Protein AF-0000000074826137 (afdb_homodimer)

Structure (mmCIF, N/CA/C/O backbone):
data_AF-0000000074826137-model_v1
#
loop_
_entity.id
_entity.type
_entity.pdbx_description
1 polymer 'Essential protein Yae1 N-terminal domain-containing protein'
#
loop_
_atom_site.group_PDB
_atom_site.id
_atom_site.type_symbol
_atom_site.label_atom_id
_atom_site.label_alt_id
_atom_site.label_comp_id
_atom_site.label_asym_id
_atom_site.label_entity_id
_atom_site.label_seq_id
_atom_site.pdbx_PDB_ins_code
_atom_site.Cartn_x
_atom_site.Cartn_y
_atom_site.Cartn_z
_atom_site.occupancy
_atom_site.B_iso_or_equiv
_atom_site.auth_seq_id
_atom_site.auth_comp_id
_atom_site.auth_asym_id
_atom_site.auth_atom_id
_atom_site.pdbx_PDB_model_num
ATOM 1 N N . MET A 1 1 ? -14.734 33.781 21.391 1 64.88 1 MET A N 1
ATOM 2 C CA . MET A 1 1 ? -13.508 32.969 21.281 1 64.88 1 MET A CA 1
ATOM 3 C C . MET A 1 1 ? -12.281 33.875 21.312 1 64.88 1 MET A C 1
ATOM 5 O O . MET A 1 1 ? -12.227 34.875 20.609 1 64.88 1 MET A O 1
ATOM 9 N N . GLY A 1 2 ? -11.594 33.844 22.328 1 79.62 2 GLY A N 1
ATOM 10 C CA . GLY A 1 2 ? -10.469 34.75 22.469 1 79.62 2 GLY A CA 1
ATOM 11 C C . GLY A 1 2 ? -9.344 34.5 21.5 1 79.62 2 GLY A C 1
ATOM 12 O O . GLY A 1 2 ? -9.445 33.562 20.672 1 79.62 2 GLY A O 1
ATOM 13 N N . TYR A 1 3 ? -8.633 35.375 21.453 1 85.69 3 TYR A N 1
ATOM 14 C CA . TYR A 1 3 ? -7.504 35.375 20.547 1 85.69 3 TYR A CA 1
ATOM 15 C C . TYR A 1 3 ? -6.734 34.062 20.625 1 85.69 3 TYR A C 1
ATOM 17 O O . TYR A 1 3 ? -6.41 33.469 19.594 1 85.69 3 TYR A O 1
ATOM 25 N N . ARG A 1 4 ? -6.477 33.562 21.812 1 84.62 4 ARG A N 1
ATOM 26 C CA . ARG A 1 4 ? -5.754 32.312 22.031 1 84.62 4 ARG A CA 1
ATOM 27 C C . ARG A 1 4 ? -6.547 31.141 21.5 1 84.62 4 ARG A C 1
ATOM 29 O O . ARG A 1 4 ? -5.973 30.188 20.95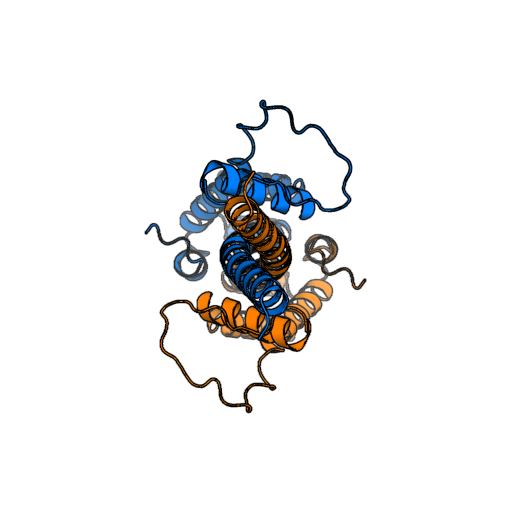3 1 84.62 4 ARG A O 1
ATOM 36 N N . ASP A 1 5 ? -7.809 31.172 21.688 1 88.62 5 ASP A N 1
ATOM 37 C CA . ASP A 1 5 ? -8.672 30.125 21.156 1 88.62 5 ASP A CA 1
ATOM 38 C C . ASP A 1 5 ? -8.609 30.062 19.641 1 88.62 5 ASP A C 1
ATOM 40 O O . ASP A 1 5 ? -8.609 28.984 19.047 1 88.62 5 ASP A O 1
ATOM 44 N N . GLY A 1 6 ? -8.508 31.203 19.031 1 88.12 6 GLY A N 1
ATOM 45 C CA . GLY A 1 6 ? -8.414 31.266 17.578 1 88.12 6 GLY A CA 1
ATOM 46 C C . GLY A 1 6 ? -7.129 30.672 17.047 1 88.12 6 GLY A C 1
ATOM 47 O O . GLY A 1 6 ? -7.148 29.969 16.031 1 88.12 6 GLY A O 1
ATOM 48 N N . ILE A 1 7 ? -6.051 30.906 17.734 1 87.5 7 ILE A N 1
ATOM 49 C CA . ILE A 1 7 ? -4.75 30.375 17.359 1 87.5 7 ILE A CA 1
ATOM 50 C C . ILE A 1 7 ? -4.773 28.844 17.469 1 87.5 7 ILE A C 1
ATOM 52 O O . ILE A 1 7 ? -4.281 28.141 16.578 1 87.5 7 ILE A O 1
ATOM 56 N N . SER A 1 8 ? -5.379 28.375 18.531 1 88.75 8 SER A N 1
ATOM 57 C CA . SER A 1 8 ? -5.461 26.938 18.766 1 88.75 8 SER A CA 1
ATOM 58 C C . SER A 1 8 ? -6.305 26.25 17.688 1 88.75 8 SER A C 1
ATOM 60 O O . SER A 1 8 ? -5.906 25.219 17.141 1 88.75 8 SER A O 1
ATOM 62 N N . VAL A 1 9 ? -7.449 26.844 17.406 1 90.44 9 VAL A N 1
ATOM 63 C CA . VAL A 1 9 ? -8.336 26.297 16.375 1 90.44 9 VAL A CA 1
ATOM 64 C C . VAL A 1 9 ? -7.641 26.328 15.023 1 90.44 9 VAL A C 1
ATOM 66 O O . VAL A 1 9 ? -7.75 25.375 14.234 1 90.44 9 VAL A O 1
ATOM 69 N N . GLY A 1 10 ? -6.922 27.391 14.789 1 91.88 10 GLY A N 1
ATOM 70 C CA . GLY A 1 10 ? -6.18 27.516 13.539 1 91.88 10 GLY A CA 1
ATOM 71 C C . GLY A 1 10 ? -5.094 26.469 13.391 1 91.88 10 GLY A C 1
ATOM 72 O O . GLY A 1 10 ? -4.895 25.922 12.297 1 91.88 10 GLY A O 1
ATOM 73 N N . LYS A 1 11 ? -4.422 26.172 14.508 1 91.88 11 LYS A N 1
ATOM 74 C CA . LYS A 1 11 ? -3.385 25.141 14.5 1 91.88 11 LYS A CA 1
ATOM 75 C C . LYS A 1 11 ? -3.98 23.766 14.25 1 91.88 11 LYS A C 1
ATOM 77 O O . LYS A 1 11 ? -3.408 22.953 13.508 1 91.88 11 LYS A O 1
ATOM 82 N N . GLU A 1 12 ? -5.09 23.516 14.812 1 91.44 12 GLU A N 1
ATOM 83 C CA . GLU A 1 12 ? -5.758 22.234 14.641 1 91.44 12 GLU A CA 1
ATOM 84 C C . GLU A 1 12 ? -6.242 22.047 13.203 1 91.44 12 GLU A C 1
ATOM 86 O O . GLU A 1 12 ? -6.105 20.969 12.625 1 91.44 12 GLU A O 1
ATOM 91 N N . ALA A 1 13 ? -6.77 23.062 12.633 1 91.62 13 ALA A N 1
ATOM 92 C CA . ALA A 1 13 ? -7.242 23.016 11.25 1 91.62 13 ALA A CA 1
ATOM 93 C C . ALA A 1 13 ? -6.086 22.797 10.281 1 91.62 13 ALA A C 1
ATOM 95 O O . ALA A 1 13 ? -6.219 22.031 9.32 1 91.62 13 ALA A O 1
ATOM 96 N N . SER A 1 14 ? -4.988 23.469 10.617 1 92.25 14 SER A N 1
ATOM 97 C CA . SER A 1 14 ? -3.809 23.297 9.781 1 92.25 14 SER A CA 1
ATOM 98 C C . SER A 1 14 ? -3.254 21.891 9.867 1 92.25 14 SER A C 1
ATOM 100 O O . SER A 1 14 ? -2.863 21.297 8.852 1 92.25 14 SER A O 1
ATOM 102 N N . ALA A 1 15 ? -3.227 21.312 11.078 1 92.25 15 ALA A N 1
ATOM 103 C CA . ALA A 1 15 ? -2.766 19.953 11.273 1 92.25 15 ALA A CA 1
ATOM 104 C C . ALA A 1 15 ? -3.648 18.953 10.508 1 92.25 15 ALA A C 1
ATOM 106 O O . ALA A 1 15 ? -3.146 18.016 9.898 1 92.25 15 ALA A O 1
ATOM 107 N N . GLN A 1 16 ? -4.926 19.203 10.539 1 90.75 16 GLN A N 1
ATOM 108 C CA . GLN A 1 16 ? -5.863 18.344 9.836 1 90.75 16 GLN A CA 1
ATOM 109 C C . GLN A 1 16 ? -5.664 18.422 8.328 1 90.75 16 GLN A C 1
ATOM 111 O O . GLN A 1 16 ? -5.742 17.406 7.633 1 90.75 16 GLN A O 1
ATOM 116 N N . GLU A 1 17 ? -5.465 19.578 7.836 1 91.75 17 GLU A N 1
ATOM 117 C CA . GLU A 1 17 ? -5.191 19.75 6.414 1 91.75 17 GLU A CA 1
ATOM 118 C C . GLU A 1 17 ? -3.93 19 6 1 91.75 17 GLU A C 1
ATOM 120 O O . GLU A 1 17 ? -3.924 18.281 4.992 1 91.75 17 GLU A O 1
ATOM 125 N N . GLY A 1 18 ? -2.883 19.141 6.836 1 92.5 18 GLY A N 1
ATOM 126 C CA . GLY A 1 18 ? -1.665 18.391 6.566 1 92.5 18 GLY A CA 1
ATOM 127 C C . GLY A 1 18 ? -1.869 16.891 6.598 1 92.5 18 GLY A C 1
ATOM 128 O O . GLY A 1 18 ? -1.358 16.172 5.734 1 92.5 18 GLY A O 1
ATOM 129 N N . PHE A 1 19 ? -2.641 16.453 7.543 1 92.88 19 PHE A N 1
ATOM 130 C CA . PHE A 1 19 ? -2.938 15.039 7.691 1 92.88 19 PHE A CA 1
ATOM 131 C C . PHE A 1 19 ? -3.623 14.492 6.441 1 92.88 19 PHE A C 1
ATOM 133 O O . PHE A 1 19 ? -3.234 13.445 5.922 1 92.88 19 PHE A O 1
ATOM 140 N N . ASN A 1 20 ? -4.586 15.219 5.977 1 91.38 20 ASN A N 1
ATOM 141 C CA . ASN A 1 20 ? -5.344 14.766 4.812 1 91.38 20 ASN A CA 1
ATOM 142 C C . ASN A 1 20 ? -4.453 14.625 3.584 1 91.38 20 ASN A C 1
ATOM 144 O O . ASN A 1 20 ? -4.582 13.664 2.824 1 91.38 20 ASN A O 1
ATOM 148 N N . VAL A 1 21 ? -3.584 15.547 3.424 1 90.44 21 VAL A N 1
ATOM 149 C CA . VAL A 1 21 ? -2.691 15.523 2.27 1 90.44 21 VAL A CA 1
ATOM 150 C C . VAL A 1 21 ? -1.719 14.359 2.387 1 90.44 21 VAL A C 1
ATOM 152 O O . VAL A 1 21 ? -1.555 13.578 1.44 1 90.44 21 VAL A O 1
ATOM 155 N N . GLY A 1 22 ? -1.076 14.258 3.57 1 91.94 22 GLY A N 1
ATOM 156 C CA . GLY A 1 22 ? -0.151 13.156 3.781 1 91.94 22 GLY A CA 1
ATOM 157 C C . GLY A 1 22 ? -0.807 11.797 3.654 1 91.94 22 GLY A C 1
ATOM 158 O O . GLY A 1 22 ? -0.245 10.883 3.045 1 91.94 22 GLY A O 1
ATOM 159 N N . PHE A 1 23 ? -2.031 11.734 4.188 1 92.62 23 PHE A N 1
ATOM 160 C CA . PHE A 1 23 ? -2.801 10.5 4.172 1 92.62 23 PHE A CA 1
ATOM 161 C C . PHE A 1 23 ? -3.08 10.047 2.744 1 92.62 23 PHE A C 1
ATOM 163 O O . PHE A 1 23 ? -2.836 8.891 2.393 1 92.62 23 PHE A O 1
ATOM 170 N N . LYS A 1 24 ? -3.512 10.922 1.992 1 92.12 24 LYS A N 1
ATOM 171 C CA . LYS A 1 24 ? -3.887 10.586 0.622 1 92.12 24 LYS A CA 1
ATOM 172 C C . LYS A 1 24 ? -2.66 10.219 -0.209 1 92.12 24 LYS A C 1
ATOM 174 O O . LYS A 1 24 ? -2.68 9.234 -0.95 1 92.12 24 LYS A O 1
ATOM 179 N N . GLN A 1 25 ? -1.632 10.898 -0.051 1 88.94 25 GLN A N 1
ATOM 180 C CA . GLN A 1 25 ? -0.459 10.727 -0.902 1 88.94 25 GLN A CA 1
ATOM 181 C C . GLN A 1 25 ? 0.247 9.406 -0.6 1 88.94 25 GLN A C 1
ATOM 183 O O . GLN A 1 25 ? 0.61 8.664 -1.517 1 88.94 25 GLN A O 1
ATOM 188 N N . SER A 1 26 ? 0.383 9.148 0.638 1 93.44 26 SER A N 1
ATOM 189 C CA . SER A 1 26 ? 1.225 8.008 0.978 1 93.44 26 SER A CA 1
ATOM 190 C C . SER A 1 26 ? 0.462 6.691 0.828 1 93.44 26 SER A C 1
ATOM 192 O O . SER A 1 26 ? 1.068 5.629 0.691 1 93.44 26 SER A O 1
ATOM 194 N N . ALA A 1 27 ? -0.882 6.785 0.854 1 93.69 27 ALA A N 1
ATOM 195 C CA . ALA A 1 27 ? -1.673 5.574 0.641 1 93.69 27 ALA A CA 1
ATOM 196 C C . ALA A 1 27 ? -1.414 4.984 -0.742 1 93.69 27 ALA A C 1
ATOM 198 O O . ALA A 1 27 ? -1.264 3.77 -0.888 1 93.69 27 ALA A O 1
ATOM 199 N N . HIS A 1 28 ? -1.361 5.805 -1.701 1 92.38 28 HIS A N 1
ATOM 200 C CA . HIS A 1 28 ? -1.146 5.375 -3.078 1 92.38 28 HIS A CA 1
ATOM 201 C C . HIS A 1 28 ? 0.232 4.742 -3.246 1 92.38 28 HIS A C 1
ATOM 203 O O . HIS A 1 28 ? 0.364 3.693 -3.881 1 92.38 28 HIS A O 1
ATOM 209 N N . ASP A 1 29 ? 1.167 5.379 -2.691 1 91.69 29 ASP A N 1
ATOM 210 C CA . ASP A 1 29 ? 2.523 4.848 -2.791 1 91.69 29 ASP A CA 1
ATOM 211 C C . ASP A 1 29 ? 2.65 3.527 -2.035 1 91.69 29 ASP A C 1
ATOM 213 O O . ASP A 1 29 ? 3.293 2.59 -2.516 1 91.69 29 ASP A O 1
ATOM 217 N N . GLY A 1 30 ? 2.084 3.512 -0.862 1 94.38 30 GLY A N 1
ATOM 218 C CA . GLY A 1 30 ? 2.064 2.26 -0.121 1 94.38 30 GLY A CA 1
ATOM 219 C C . GLY A 1 30 ? 1.412 1.124 -0.886 1 94.38 30 GLY A C 1
ATOM 220 O O . GLY A 1 30 ? 1.935 0.008 -0.915 1 94.38 30 GLY A O 1
ATOM 221 N N . TYR A 1 31 ? 0.347 1.452 -1.516 1 94.94 31 TYR A N 1
ATOM 222 C CA . TYR A 1 31 ? -0.385 0.469 -2.305 1 94.94 31 TYR A CA 1
ATOM 223 C C . TYR A 1 31 ? 0.484 -0.087 -3.428 1 94.94 31 TYR A C 1
ATOM 225 O O . TYR A 1 31 ? 0.532 -1.301 -3.641 1 94.94 31 TYR A O 1
ATOM 233 N N . LYS A 1 32 ? 1.137 0.76 -4.133 1 93.31 32 LYS A N 1
ATOM 234 C CA . LYS A 1 32 ? 2 0.34 -5.23 1 93.31 32 LYS A CA 1
ATOM 235 C C . LYS A 1 32 ? 3.1 -0.598 -4.742 1 93.31 32 LYS A C 1
ATOM 237 O O . LYS A 1 32 ? 3.379 -1.619 -5.371 1 93.31 32 LYS A O 1
ATOM 242 N N . TRP A 1 33 ? 3.66 -0.23 -3.646 1 94.62 33 TRP A N 1
ATOM 243 C CA . TRP A 1 33 ? 4.738 -1.052 -3.105 1 94.62 33 TRP A CA 1
ATOM 244 C C . TRP A 1 33 ? 4.207 -2.402 -2.635 1 94.62 33 TRP A C 1
ATOM 246 O O . TRP A 1 33 ? 4.848 -3.436 -2.844 1 94.62 33 TRP A O 1
ATOM 256 N N . GLY A 1 34 ? 3.057 -2.35 -1.961 1 94.94 34 GLY A N 1
ATOM 257 C CA . GLY A 1 34 ? 2.43 -3.607 -1.587 1 94.94 34 GLY A CA 1
ATOM 258 C C . GLY A 1 34 ? 2.156 -4.516 -2.771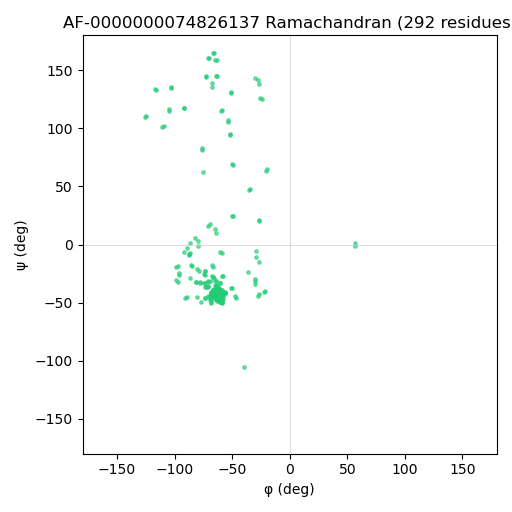 1 94.94 34 GLY A C 1
ATOM 259 O O . GLY A 1 34 ? 2.369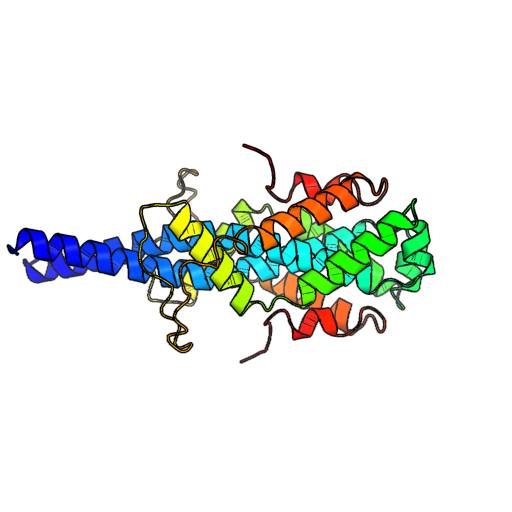 -5.727 -2.695 1 94.94 34 GLY A O 1
ATOM 260 N N . ASN A 1 35 ? 1.701 -3.91 -3.838 1 93.75 35 ASN A N 1
ATOM 261 C CA . ASN A 1 35 ? 1.447 -4.652 -5.066 1 93.75 35 ASN A CA 1
ATOM 262 C C . ASN A 1 35 ? 2.715 -5.316 -5.594 1 93.75 35 ASN A C 1
ATOM 264 O O . ASN A 1 35 ? 2.719 -6.512 -5.891 1 93.75 35 ASN A O 1
ATOM 268 N N . VAL A 1 36 ? 3.736 -4.535 -5.664 1 94.19 36 VAL A N 1
ATOM 269 C CA . VAL A 1 36 ? 5.012 -5.035 -6.172 1 94.19 36 VAL A CA 1
ATOM 270 C C . VAL A 1 36 ? 5.488 -6.203 -5.312 1 94.19 36 VAL A C 1
ATOM 272 O O . VAL A 1 36 ? 5.797 -7.281 -5.832 1 94.19 36 VAL A O 1
ATOM 275 N N . ARG A 1 37 ? 5.484 -5.992 -4.07 1 94.56 37 ARG A N 1
ATOM 276 C CA . ARG A 1 37 ? 5.988 -7.023 -3.17 1 94.56 37 ARG A CA 1
ATOM 277 C C . ARG A 1 37 ? 5.07 -8.234 -3.158 1 94.56 37 ARG A C 1
ATOM 279 O O . ARG A 1 37 ? 5.535 -9.375 -3.111 1 94.56 37 ARG A O 1
ATOM 286 N N . GLY A 1 38 ? 3.783 -7.953 -3.131 1 93.19 38 GLY A N 1
ATOM 287 C CA . GLY A 1 38 ? 2.826 -9.047 -3.137 1 93.19 38 GLY A CA 1
ATOM 288 C C . GLY A 1 38 ? 2.947 -9.938 -4.359 1 93.19 38 GLY A C 1
ATOM 289 O O . GLY A 1 38 ? 3.057 -11.156 -4.234 1 93.19 38 GLY A O 1
ATOM 290 N N . ILE A 1 39 ? 2.986 -9.352 -5.5 1 92.62 39 ILE A N 1
ATOM 291 C CA . ILE A 1 39 ? 3.059 -10.102 -6.75 1 92.62 39 ILE A CA 1
ATOM 292 C C . ILE A 1 39 ? 4.406 -10.812 -6.848 1 92.62 39 ILE A C 1
ATOM 294 O O . ILE A 1 39 ? 4.465 -12 -7.188 1 92.62 39 ILE A O 1
ATOM 298 N N . ALA A 1 40 ? 5.414 -10.078 -6.539 1 92.69 40 ALA A N 1
ATOM 299 C CA . ALA A 1 40 ? 6.742 -10.68 -6.594 1 92.69 40 ALA A CA 1
ATOM 300 C C . ALA A 1 40 ? 6.84 -11.883 -5.656 1 92.69 40 ALA A C 1
ATOM 302 O O . ALA A 1 40 ? 7.41 -12.914 -6.016 1 92.69 40 ALA A O 1
ATOM 303 N N . SER A 1 41 ? 6.344 -11.758 -4.484 1 90.38 41 SER A N 1
ATOM 304 C CA . SER A 1 41 ? 6.395 -12.836 -3.5 1 90.38 41 SER A CA 1
ATOM 305 C C . SER A 1 41 ? 5.566 -14.039 -3.949 1 90.38 41 SER A C 1
ATOM 307 O O . SER A 1 41 ? 5.988 -15.188 -3.783 1 90.38 41 SER A O 1
ATOM 309 N N . ALA A 1 42 ? 4.383 -13.766 -4.473 1 89.56 42 ALA A N 1
ATOM 310 C CA . ALA A 1 42 ? 3.541 -14.852 -4.973 1 89.56 42 ALA A CA 1
ATOM 311 C C . ALA A 1 42 ? 4.25 -15.633 -6.078 1 89.56 42 ALA A C 1
ATOM 313 O O . ALA A 1 42 ? 4.281 -16.859 -6.055 1 89.56 42 ALA A O 1
ATOM 314 N N . PHE A 1 43 ? 4.82 -14.898 -6.93 1 87.88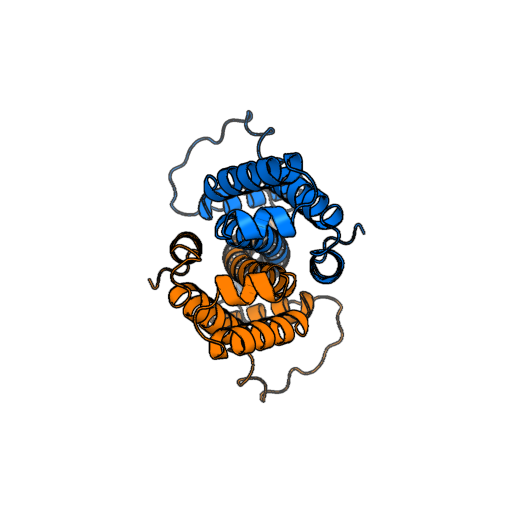 43 PHE A N 1
ATOM 315 C CA . PHE A 1 43 ? 5.52 -15.547 -8.031 1 87.88 43 PHE A CA 1
ATOM 316 C C . PHE A 1 43 ? 6.742 -16.297 -7.527 1 87.88 43 PHE A C 1
ATOM 318 O O . PHE A 1 43 ? 7.047 -17.391 -8.008 1 87.88 43 PHE A O 1
ATOM 325 N N . GLY A 1 44 ? 7.426 -15.672 -6.656 1 86.81 44 GLY A N 1
ATOM 326 C CA . GLY A 1 44 ? 8.602 -16.297 -6.082 1 86.81 44 GLY A CA 1
ATOM 327 C C . GLY A 1 44 ? 8.289 -17.609 -5.383 1 86.81 44 GLY A C 1
ATOM 328 O O . GLY A 1 44 ? 9.133 -18.516 -5.32 1 86.81 44 GLY A O 1
ATOM 329 N N . SER A 1 45 ? 7.117 -17.734 -4.93 1 83.62 45 SER A N 1
ATOM 330 C CA . SER A 1 45 ? 6.734 -18.906 -4.156 1 83.62 45 SER A CA 1
ATOM 331 C C . SER A 1 45 ? 6.254 -20.031 -5.062 1 83.62 45 SER A C 1
ATOM 333 O O . SER A 1 45 ? 6.094 -21.172 -4.617 1 83.62 45 SER A O 1
ATOM 335 N N . LEU A 1 46 ? 6.086 -19.797 -6.301 1 85.44 46 LEU A N 1
ATOM 336 C CA . LEU A 1 46 ? 5.59 -20.797 -7.234 1 85.44 46 LEU A CA 1
ATOM 337 C C . LEU A 1 46 ? 6.66 -21.859 -7.52 1 85.44 46 LEU A C 1
ATOM 339 O O . LEU A 1 46 ? 7.848 -21.531 -7.605 1 85.44 46 LEU A O 1
ATOM 343 N N . PRO A 1 47 ? 6.152 -23.047 -7.684 1 83.12 47 PRO A N 1
ATOM 344 C CA . PRO A 1 47 ? 7.098 -24.078 -8.133 1 83.12 47 PRO A CA 1
ATOM 345 C C . PRO A 1 47 ? 7.656 -23.797 -9.531 1 83.12 47 PRO A C 1
ATOM 347 O O . PRO A 1 47 ? 7.008 -23.109 -10.328 1 83.12 47 PRO A O 1
ATOM 350 N N . ASP A 1 48 ? 8.773 -24.375 -9.836 1 84.12 48 ASP A N 1
ATOM 351 C CA . ASP A 1 48 ? 9.469 -24.109 -11.094 1 84.12 48 ASP A CA 1
ATOM 352 C C . ASP A 1 48 ? 8.602 -24.484 -12.289 1 84.12 48 ASP A C 1
ATOM 354 O O . ASP A 1 48 ? 8.578 -23.781 -13.297 1 84.12 48 ASP A O 1
ATOM 358 N N . ASP A 1 49 ? 7.945 -25.531 -12.164 1 83.81 49 ASP A N 1
ATOM 359 C CA . ASP A 1 49 ? 7.113 -26 -13.273 1 83.81 49 ASP A CA 1
ATOM 360 C C . ASP A 1 49 ? 5.988 -25.016 -13.57 1 83.81 49 ASP A C 1
ATOM 362 O O . ASP A 1 49 ? 5.625 -24.812 -14.727 1 83.81 49 ASP A O 1
ATOM 366 N N . SER A 1 50 ? 5.453 -24.391 -12.477 1 81.62 50 SER A N 1
ATOM 367 C CA . SER A 1 50 ? 4.379 -23.422 -12.633 1 81.62 50 SER A CA 1
ATOM 368 C C . SER A 1 50 ? 4.895 -22.109 -13.227 1 81.62 50 SER A C 1
ATOM 370 O O . SER A 1 50 ? 4.215 -21.484 -14.039 1 81.62 50 SER A O 1
ATOM 372 N N . LYS A 1 51 ? 6.094 -21.75 -12.82 1 83.19 51 LYS A N 1
ATOM 373 C CA . LYS A 1 51 ? 6.703 -20.531 -13.352 1 83.19 51 LYS A CA 1
ATOM 374 C C . LYS A 1 51 ? 6.926 -20.656 -14.859 1 83.19 51 LYS A C 1
ATOM 376 O O . LYS A 1 51 ? 6.691 -19.688 -15.602 1 83.19 51 LYS A O 1
ATOM 381 N N . LYS A 1 52 ? 7.367 -21.828 -15.273 1 81.94 52 LYS A N 1
ATOM 382 C CA . LYS A 1 52 ? 7.641 -22.062 -16.688 1 81.94 52 LYS A CA 1
ATOM 383 C C . LYS A 1 52 ? 6.367 -21.969 -17.516 1 81.94 52 LYS A C 1
ATOM 385 O O . LYS A 1 52 ? 6.391 -21.453 -18.641 1 81.94 52 LYS A O 1
ATOM 390 N N . LYS A 1 53 ? 5.301 -22.438 -16.922 1 79.56 53 LYS A N 1
ATOM 391 C CA . LYS A 1 53 ? 4.023 -22.406 -17.625 1 79.56 53 LYS A CA 1
ATOM 392 C C . LYS A 1 53 ? 3.498 -20.969 -17.75 1 79.56 53 LYS A C 1
ATOM 394 O O . LYS A 1 53 ? 2.861 -20.625 -18.75 1 79.56 53 LYS A O 1
ATOM 399 N N . LEU A 1 54 ? 3.74 -20.188 -16.703 1 79.62 54 LEU A N 1
ATOM 400 C CA . LEU A 1 54 ? 3.207 -18.844 -16.672 1 79.62 54 LEU A CA 1
ATOM 401 C C . LEU A 1 54 ? 4.09 -17.891 -17.469 1 79.62 54 LEU A C 1
ATOM 403 O O . LEU A 1 54 ? 3.594 -16.922 -18.062 1 79.62 54 LEU A O 1
ATOM 407 N N . LEU A 1 55 ? 5.355 -18.203 -17.453 1 80.19 55 LEU A N 1
ATOM 408 C CA . LEU A 1 55 ? 6.309 -17.312 -18.125 1 80.19 55 LEU A CA 1
ATOM 409 C C . LEU A 1 55 ? 6.77 -17.922 -19.438 1 80.19 55 LEU A C 1
ATOM 411 O O . LEU A 1 55 ? 7.094 -19.109 -19.516 1 80.19 55 LEU A O 1
ATOM 415 N N . LYS A 1 56 ? 6.516 -17.422 -20.531 1 75.19 56 LYS A N 1
ATOM 416 C CA . LYS A 1 56 ? 6.828 -17.906 -21.859 1 75.19 56 LYS A CA 1
ATOM 417 C C . LYS A 1 56 ? 8.336 -17.984 -22.094 1 75.19 56 LYS A C 1
ATOM 419 O O . LYS A 1 56 ? 8.836 -18.906 -22.734 1 75.19 56 LYS A O 1
ATOM 424 N N . LYS A 1 57 ? 8.969 -17 -21.5 1 79.25 57 LYS A N 1
ATOM 425 C CA . LYS A 1 57 ? 10.398 -16.859 -21.766 1 79.25 57 LYS A CA 1
ATOM 426 C C . LYS A 1 57 ? 11.219 -17.078 -20.5 1 79.25 57 LYS A C 1
ATOM 428 O O . LYS A 1 57 ? 10.828 -16.641 -19.422 1 79.25 57 LYS A O 1
ATOM 433 N N . PHE A 1 58 ? 12.227 -17.859 -20.641 1 78 58 PHE A N 1
ATOM 434 C CA . PHE A 1 58 ? 13.172 -18.062 -19.547 1 78 58 PHE A CA 1
ATOM 435 C C . PHE A 1 58 ? 13.648 -16.734 -18.984 1 78 58 PHE A C 1
ATOM 437 O O . PHE A 1 58 ? 13.797 -16.594 -17.766 1 78 58 PHE A O 1
ATOM 444 N N . GLU A 1 59 ? 13.836 -15.766 -19.859 1 85.19 59 GLU A N 1
ATOM 445 C CA . GLU A 1 59 ? 14.32 -14.461 -19.438 1 85.19 59 GLU A CA 1
ATOM 446 C C . GLU A 1 59 ? 13.359 -13.805 -18.438 1 85.19 59 GLU A C 1
ATOM 448 O O . GLU A 1 59 ? 13.797 -13.125 -17.516 1 85.19 59 GLU A O 1
ATOM 453 N N . ASP A 1 60 ? 12.141 -14.062 -18.594 1 86.81 60 ASP A N 1
ATOM 454 C CA . ASP A 1 60 ? 11.148 -13.461 -17.719 1 86.81 60 ASP A CA 1
ATOM 455 C C . ASP A 1 60 ? 11.219 -14.062 -16.312 1 86.81 60 ASP A C 1
ATOM 457 O O . ASP A 1 60 ? 10.984 -13.367 -15.328 1 86.81 60 ASP A O 1
ATOM 461 N N . LYS A 1 61 ? 11.586 -15.297 -16.328 1 87.81 61 LYS A N 1
ATOM 462 C CA . LYS A 1 61 ? 11.734 -15.945 -15.031 1 87.81 61 LYS A CA 1
ATOM 463 C C . LYS A 1 61 ? 12.836 -15.281 -14.211 1 87.81 61 LYS A C 1
ATOM 465 O O . LYS A 1 61 ? 12.664 -15.023 -13.016 1 87.81 61 LYS A O 1
ATOM 470 N N . GLU A 1 62 ? 13.961 -15.094 -14.852 1 90.31 62 GLU A N 1
ATOM 471 C CA . GLU A 1 62 ? 15.094 -14.453 -14.172 1 90.31 62 GLU A CA 1
ATOM 472 C C . GLU A 1 62 ? 14.742 -13.031 -13.742 1 90.31 62 GLU A C 1
ATOM 474 O O . GLU A 1 62 ? 15.164 -12.586 -12.672 1 90.31 62 GLU A O 1
ATOM 479 N N . LYS A 1 63 ? 14.062 -12.406 -14.594 1 91.81 63 LYS A N 1
ATOM 480 C CA . LYS A 1 63 ? 13.664 -11.039 -14.281 1 91.81 63 LYS A CA 1
ATOM 481 C C . LYS A 1 63 ? 12.734 -11 -13.062 1 91.81 63 LYS A C 1
ATOM 483 O O . LYS A 1 63 ? 12.859 -10.117 -12.211 1 91.81 63 LYS A O 1
ATOM 488 N N . PHE A 1 64 ? 11.859 -11.922 -12.977 1 90.75 64 PHE A N 1
ATOM 489 C CA . PHE A 1 64 ? 10.961 -11.992 -11.828 1 90.75 64 PHE A CA 1
ATOM 490 C C . PHE A 1 64 ? 11.734 -12.312 -10.555 1 90.75 64 PHE A C 1
ATOM 492 O O . PHE A 1 64 ? 11.438 -11.773 -9.492 1 90.75 64 PHE A O 1
ATOM 499 N N . HIS A 1 65 ? 12.641 -13.219 -10.75 1 91.62 65 HIS A N 1
ATOM 500 C CA . HIS A 1 65 ? 13.461 -13.57 -9.602 1 91.62 65 HIS A CA 1
ATOM 501 C C . HIS A 1 65 ? 14.242 -12.367 -9.094 1 91.62 65 HIS A C 1
ATOM 503 O O . HIS A 1 65 ? 14.336 -12.148 -7.879 1 91.62 65 HIS A O 1
ATOM 509 N N . SER A 1 66 ? 14.812 -11.664 -10 1 94.62 66 SER A N 1
ATOM 510 C CA . SER A 1 66 ? 15.555 -10.461 -9.633 1 94.62 66 SER A CA 1
ATOM 511 C C . SER A 1 66 ? 14.641 -9.422 -8.984 1 94.62 66 SER A C 1
ATOM 513 O O . SER A 1 66 ? 15.023 -8.766 -8.016 1 94.62 66 SER A O 1
ATOM 515 N N . LEU A 1 67 ? 13.461 -9.281 -9.578 1 94.75 67 LEU A N 1
ATOM 516 C CA . LEU A 1 67 ? 12.469 -8.375 -9 1 94.75 67 LEU A CA 1
ATOM 517 C C . LEU A 1 67 ? 12.133 -8.789 -7.57 1 94.75 67 LEU A C 1
ATOM 519 O O . LEU A 1 67 ? 12.086 -7.945 -6.672 1 94.75 67 LEU A O 1
ATOM 523 N N . TYR A 1 68 ? 11.945 -10.039 -7.414 1 94.25 68 TYR A N 1
ATOM 524 C CA . TYR A 1 68 ? 11.617 -10.586 -6.098 1 94.25 68 TYR A CA 1
ATOM 525 C C . TYR A 1 68 ? 12.727 -10.297 -5.098 1 94.25 68 TYR A C 1
ATOM 527 O O . TYR A 1 68 ? 12.469 -9.797 -4 1 94.25 68 TYR A O 1
ATOM 535 N N . GLU A 1 69 ? 13.93 -10.562 -5.418 1 95.12 69 GLU A N 1
ATOM 536 C CA . GLU A 1 69 ? 15.07 -10.344 -4.527 1 95.12 69 GLU A CA 1
ATOM 537 C C . GLU A 1 69 ? 15.219 -8.867 -4.168 1 95.12 69 GLU A C 1
ATOM 539 O O . GLU A 1 69 ? 15.445 -8.531 -3.008 1 95.12 69 GLU A O 1
ATOM 544 N N . SER A 1 70 ? 15.086 -8.031 -5.148 1 93.94 70 SER A N 1
ATOM 545 C CA . SER A 1 70 ? 15.227 -6.59 -4.93 1 93.94 70 SER A CA 1
ATOM 546 C C . SER A 1 70 ? 14.125 -6.059 -4.027 1 93.94 70 SER A C 1
ATOM 548 O O . SER A 1 70 ? 14.375 -5.25 -3.131 1 93.94 70 SER A O 1
ATOM 550 N N . ALA A 1 71 ? 12.922 -6.508 -4.316 1 93.25 71 ALA A N 1
ATOM 551 C CA . ALA A 1 71 ? 11.789 -6.062 -3.51 1 93.25 71 ALA A CA 1
ATOM 552 C C . ALA A 1 71 ? 11.93 -6.52 -2.062 1 93.25 71 ALA A C 1
ATOM 554 O O . ALA A 1 71 ? 11.609 -5.773 -1.134 1 93.25 71 ALA A O 1
ATOM 555 N N . GLN A 1 72 ? 12.445 -7.684 -1.823 1 92.25 72 GLN A N 1
ATOM 556 C CA . GLN A 1 72 ? 12.594 -8.234 -0.478 1 92.25 72 GLN A CA 1
ATOM 557 C C . GLN A 1 72 ? 13.727 -7.547 0.275 1 92.25 72 GLN A C 1
ATOM 559 O O . GLN A 1 72 ? 13.727 -7.492 1.507 1 92.25 72 GLN A O 1
ATOM 564 N N . ALA A 1 73 ? 14.648 -7.039 -0.431 1 93.25 73 ALA A N 1
ATOM 565 C CA . ALA A 1 73 ? 15.812 -6.406 0.179 1 93.25 73 ALA A CA 1
ATOM 566 C C . ALA A 1 73 ? 15.453 -5.055 0.787 1 93.25 73 ALA A C 1
ATOM 568 O O . ALA A 1 73 ? 16.141 -4.562 1.679 1 93.25 73 ALA A O 1
ATOM 569 N N . ILE A 1 74 ? 14.391 -4.504 0.289 1 92.44 74 ILE A N 1
ATOM 570 C CA . ILE A 1 74 ? 13.969 -3.199 0.789 1 92.44 74 ILE A CA 1
ATOM 571 C C . ILE A 1 74 ? 12.977 -3.383 1.936 1 92.44 74 ILE A C 1
ATOM 573 O O . ILE A 1 74 ? 11.898 -3.947 1.747 1 92.44 74 ILE A O 1
ATOM 577 N N . SER A 1 75 ? 13.336 -2.92 3.1 1 91.31 75 SER A N 1
ATOM 578 C CA . SER A 1 75 ? 12.414 -2.998 4.23 1 91.31 75 SER A CA 1
ATOM 579 C C . SER A 1 75 ? 11.242 -2.035 4.062 1 91.31 75 SER A C 1
ATOM 581 O O . SER A 1 75 ? 11.328 -1.074 3.295 1 91.31 75 SER A O 1
ATOM 583 N N . THR A 1 76 ? 10.219 -2.301 4.77 1 89 76 THR A N 1
ATOM 584 C CA . THR A 1 76 ? 9.055 -1.423 4.707 1 89 76 THR A CA 1
ATOM 585 C C . THR A 1 76 ? 9.406 -0.023 5.199 1 89 76 THR A C 1
ATOM 587 O O . THR A 1 76 ? 8.961 0.974 4.629 1 89 76 THR A O 1
ATOM 590 N N . ASP A 1 77 ? 10.219 0.083 6.293 1 89.75 77 ASP A N 1
ATOM 591 C CA . ASP A 1 77 ? 10.648 1.374 6.816 1 89.75 77 ASP A CA 1
ATOM 592 C C . ASP A 1 77 ? 11.469 2.139 5.781 1 89.75 77 ASP A C 1
ATOM 594 O O . ASP A 1 77 ? 11.32 3.354 5.637 1 89.75 77 ASP A O 1
ATOM 598 N N . SER A 1 78 ? 12.344 1.419 5.105 1 91.94 78 SER A N 1
ATOM 599 C CA . SER A 1 78 ? 13.164 2.047 4.074 1 91.94 78 SER A CA 1
ATOM 600 C C . SER A 1 78 ? 12.305 2.551 2.916 1 91.94 78 SER A C 1
ATOM 602 O O . SER A 1 78 ? 12.539 3.641 2.391 1 91.94 78 SER A O 1
ATOM 604 N N . ALA A 1 79 ? 11.336 1.72 2.549 1 92.94 79 ALA A N 1
ATOM 605 C CA . ALA A 1 79 ? 10.438 2.131 1.472 1 92.94 79 ALA A CA 1
ATOM 606 C C . ALA A 1 79 ? 9.703 3.418 1.833 1 92.94 79 ALA A C 1
ATOM 608 O O . ALA A 1 79 ? 9.578 4.324 1.004 1 92.94 79 ALA A O 1
ATOM 609 N N . LEU A 1 80 ? 9.234 3.492 3.082 1 92.06 80 LEU A N 1
ATOM 610 C CA . LEU A 1 80 ? 8.531 4.68 3.555 1 92.06 80 LEU A CA 1
ATOM 611 C C . LEU A 1 80 ? 9.422 5.918 3.447 1 92.06 80 LEU A C 1
ATOM 613 O O . LEU A 1 80 ? 8.961 6.98 3.023 1 92.06 80 LEU A O 1
ATOM 617 N N . LYS A 1 81 ? 10.625 5.785 3.836 1 91.69 81 LYS A N 1
ATOM 618 C CA . LYS A 1 81 ? 11.578 6.891 3.768 1 91.69 81 LYS A CA 1
ATOM 619 C C . LYS A 1 81 ? 11.82 7.316 2.322 1 91.69 81 LYS A C 1
ATOM 621 O O . LYS A 1 81 ? 11.914 8.516 2.029 1 91.69 81 LYS A O 1
ATOM 626 N N . ILE A 1 82 ? 11.961 6.352 1.51 1 89.5 82 ILE A N 1
ATOM 627 C CA . ILE A 1 82 ? 12.195 6.633 0.096 1 89.5 82 ILE A CA 1
ATOM 628 C C . ILE A 1 82 ? 11.023 7.434 -0.467 1 89.5 82 ILE A C 1
ATOM 630 O O . ILE A 1 82 ? 11.227 8.43 -1.164 1 89.5 82 ILE A O 1
ATOM 634 N N . TYR A 1 83 ? 9.797 7.051 -0.154 1 89.12 83 TYR A N 1
ATOM 635 C CA . TYR A 1 83 ? 8.617 7.77 -0.611 1 89.12 83 TYR A CA 1
ATOM 636 C C . TYR A 1 83 ? 8.609 9.203 -0.093 1 89.12 83 TYR A C 1
ATOM 638 O O . TYR A 1 83 ? 8.25 10.133 -0.82 1 89.12 83 TYR A O 1
ATOM 646 N N . TYR A 1 84 ? 8.953 9.266 1.146 1 89.88 84 TYR A N 1
ATOM 647 C CA . TYR A 1 84 ? 8.93 10.586 1.772 1 89.88 84 TYR A CA 1
ATOM 648 C C . TYR A 1 84 ? 9.914 11.531 1.09 1 89.88 84 TYR A C 1
ATOM 650 O O . TYR A 1 84 ? 9.57 12.68 0.787 1 89.88 84 TYR A O 1
ATOM 658 N N . VAL A 1 85 ? 11.062 11.086 0.873 1 87.25 85 VAL A N 1
ATOM 659 C CA . VAL A 1 85 ? 12.102 11.891 0.239 1 87.25 85 VAL A CA 1
ATOM 660 C C . VAL A 1 85 ? 11.664 12.289 -1.168 1 87.25 85 VAL A C 1
ATOM 662 O O . VAL A 1 85 ? 11.836 13.438 -1.577 1 87.25 85 VAL A O 1
ATOM 665 N N . HIS A 1 86 ? 11.141 11.328 -1.858 1 85.12 86 HIS A N 1
ATOM 666 C CA . HIS A 1 86 ? 10.648 11.602 -3.205 1 85.12 86 HIS A CA 1
ATOM 667 C C . HIS A 1 86 ? 9.57 12.68 -3.188 1 85.12 86 HIS A C 1
ATOM 669 O O . HIS A 1 86 ? 9.539 13.547 -4.066 1 85.12 86 HIS A O 1
ATOM 675 N N . LEU A 1 87 ? 8.727 12.641 -2.25 1 83.5 87 LEU A N 1
ATOM 676 C CA . LEU A 1 87 ? 7.645 13.609 -2.133 1 83.5 87 LEU A CA 1
ATOM 677 C C . LEU A 1 87 ? 8.188 15.008 -1.858 1 83.5 87 LEU A C 1
ATOM 679 O O . LEU A 1 87 ? 7.699 15.992 -2.416 1 83.5 87 LEU A O 1
ATOM 683 N N . LEU A 1 88 ? 9.195 15.109 -0.998 1 82.31 88 LEU A N 1
ATOM 684 C CA . LEU A 1 88 ? 9.797 16.391 -0.661 1 82.31 88 LEU A CA 1
ATOM 685 C C . LEU A 1 88 ? 10.469 17.016 -1.882 1 82.31 88 LEU A C 1
ATOM 687 O O . LEU A 1 88 ? 10.461 18.234 -2.041 1 82.31 88 LEU A O 1
ATOM 691 N N . GLN A 1 89 ? 10.906 16.125 -2.648 1 81.31 89 GLN A N 1
ATOM 692 C CA . GLN A 1 89 ? 11.625 16.609 -3.824 1 81.31 89 GLN A CA 1
ATOM 693 C C . GLN A 1 89 ? 10.648 17.109 -4.891 1 81.31 89 GLN A C 1
ATOM 695 O O . GLN A 1 89 ? 10.977 18.016 -5.664 1 81.31 89 GLN A O 1
ATOM 700 N N . ASN A 1 90 ? 9.531 16.469 -4.914 1 75.62 90 ASN A N 1
ATOM 701 C CA . ASN A 1 90 ? 8.602 16.781 -5.992 1 75.62 90 ASN A CA 1
ATOM 702 C C . ASN A 1 90 ? 7.516 17.75 -5.523 1 75.62 90 ASN A C 1
ATOM 704 O O . ASN A 1 90 ? 6.844 18.375 -6.344 1 75.62 90 ASN A O 1
ATOM 708 N N . ASP A 1 91 ? 7.191 17.656 -4.246 1 64.25 91 ASP A N 1
ATOM 709 C CA . ASP A 1 91 ? 6.145 18.547 -3.758 1 64.25 91 ASP A CA 1
ATOM 710 C C . ASP A 1 91 ? 6.719 19.594 -2.812 1 64.25 91 ASP A C 1
ATOM 712 O O . ASP A 1 91 ? 7.336 19.266 -1.8 1 64.25 91 ASP A O 1
ATOM 716 N N . LYS A 1 92 ? 6.965 20.812 -3.18 1 58.28 92 LYS A N 1
ATOM 717 C CA . LYS A 1 92 ? 7.562 21.969 -2.514 1 58.28 92 LYS A CA 1
ATOM 718 C C . LYS A 1 92 ? 6.781 22.344 -1.258 1 58.28 92 LYS A C 1
ATOM 720 O O . LYS A 1 92 ? 7.215 23.188 -0.484 1 58.28 92 LYS A O 1
ATOM 725 N N . GLN A 1 93 ? 5.645 21.672 -1.068 1 59.56 93 GLN A N 1
ATOM 726 C CA . GLN A 1 93 ? 4.895 22.281 0.027 1 59.56 93 GLN A CA 1
ATOM 727 C C . GLN A 1 93 ? 5.344 21.719 1.375 1 59.56 93 GLN A C 1
ATOM 729 O O . GLN A 1 93 ? 5.242 22.406 2.398 1 59.56 93 GLN A O 1
ATOM 734 N N . PHE A 1 94 ? 6.012 20.594 1.367 1 61.12 94 PHE A N 1
ATOM 735 C CA . PHE A 1 94 ? 6.359 20.031 2.664 1 61.12 94 PHE A CA 1
ATOM 736 C C . PHE A 1 94 ? 7.863 19.781 2.766 1 61.12 94 PHE A C 1
ATOM 738 O O . PHE A 1 94 ? 8.461 19.188 1.872 1 61.12 94 PHE A O 1
ATOM 745 N N . LYS A 1 95 ? 8.57 20.516 3.549 1 58.94 95 LYS A N 1
ATOM 746 C CA . LYS A 1 95 ? 10.023 20.609 3.545 1 58.94 95 LYS A CA 1
ATOM 747 C C . LYS A 1 95 ? 10.633 19.703 4.617 1 58.94 95 LYS A C 1
ATOM 749 O O . LYS A 1 95 ? 11.844 19.469 4.625 1 58.94 95 LYS A O 1
ATOM 754 N N . GLU A 1 96 ? 9.812 19.188 5.758 1 57.72 96 GLU A N 1
ATOM 755 C CA . GLU A 1 96 ? 10.555 18.547 6.84 1 57.72 96 GLU A CA 1
ATOM 756 C C . GLU A 1 96 ? 10.43 17.016 6.758 1 57.72 96 GLU A C 1
ATOM 758 O O . GLU A 1 96 ? 9.336 16.5 6.52 1 57.72 96 GLU A O 1
ATOM 763 N N . PRO A 1 97 ? 11.594 16.344 6.918 1 53.03 97 PRO A N 1
ATOM 764 C CA . PRO A 1 97 ? 11.586 14.875 6.918 1 53.03 97 PRO A CA 1
ATOM 765 C C . PRO A 1 97 ? 10.781 14.289 8.07 1 53.03 97 PRO A C 1
ATOM 767 O O . PRO A 1 97 ? 10.609 14.945 9.102 1 53.03 97 PRO A O 1
ATOM 770 N N . LEU A 1 98 ? 10.078 13.156 7.895 1 51.91 98 LEU A N 1
ATOM 771 C CA . LEU A 1 98 ? 9.297 12.43 8.883 1 51.91 98 LEU A CA 1
ATOM 772 C C . LEU A 1 98 ? 10.117 12.156 10.141 1 51.91 98 LEU A C 1
ATOM 774 O O . LEU A 1 98 ? 11.234 11.641 10.055 1 51.91 98 LEU A O 1
ATOM 778 N N . LYS A 1 99 ? 10.164 12.891 11.258 1 46.53 99 LYS A N 1
ATOM 779 C CA . LYS A 1 99 ? 10.859 12.648 12.516 1 46.53 99 LYS A CA 1
ATOM 780 C C . LYS A 1 99 ? 10.578 11.242 13.039 1 46.53 99 LYS A C 1
ATOM 782 O O . LYS A 1 99 ? 9.648 11.039 13.812 1 46.53 99 LYS A O 1
ATOM 787 N N . GLY A 1 100 ? 10.266 10.273 12.5 1 38.09 100 GLY A N 1
ATOM 788 C CA . GLY A 1 100 ? 10.258 9.07 13.32 1 38.09 100 GLY A CA 1
ATOM 789 C C . GLY A 1 100 ? 11.547 8.852 14.078 1 38.09 100 GLY A C 1
ATOM 790 O O . GLY A 1 100 ? 12.586 9.406 13.711 1 38.09 100 GLY A O 1
ATOM 791 N N . ASN A 1 101 ? 11.547 8.555 15.531 1 35.53 101 ASN A N 1
ATOM 792 C CA . ASN A 1 101 ? 12.688 8.211 16.375 1 35.53 101 ASN A CA 1
ATOM 793 C C . ASN A 1 101 ? 13.773 7.492 15.57 1 35.53 101 ASN A C 1
ATOM 795 O O . ASN A 1 101 ? 14.406 6.559 16.078 1 35.53 101 ASN A O 1
ATOM 799 N N . THR A 1 102 ? 13.711 7.145 14.469 1 33.59 102 THR A N 1
ATOM 800 C CA . THR A 1 102 ? 14.992 6.582 14.055 1 33.59 102 THR A CA 1
ATOM 801 C C . THR A 1 102 ? 16.062 7.668 14.008 1 33.59 102 THR A C 1
ATOM 803 O O . THR A 1 102 ? 15.758 8.844 13.797 1 33.59 102 THR A O 1
ATOM 806 N N . GLN A 1 103 ? 17.359 7.488 14.523 1 31.17 103 GLN A N 1
ATOM 807 C CA . GLN A 1 103 ? 18.672 8.125 14.484 1 31.17 103 GLN A CA 1
ATOM 808 C C . GLN A 1 103 ? 18.844 8.969 13.227 1 31.17 103 GLN A C 1
ATOM 810 O O . GLN A 1 103 ? 18.281 8.648 12.18 1 31.17 103 GLN A O 1
ATOM 815 N N . GLU A 1 104 ? 19.219 10.367 13.422 1 34.06 104 GLU A N 1
ATOM 816 C CA . GLU A 1 104 ? 19.734 11.43 12.562 1 34.06 104 GLU A CA 1
ATOM 817 C C . GLU A 1 104 ? 20.516 10.859 11.375 1 34.06 104 GLU A C 1
ATOM 819 O O . GLU A 1 104 ? 21.719 10.625 11.469 1 34.06 104 GLU A O 1
ATOM 824 N N . SER A 1 105 ? 20.375 9.641 10.938 1 33.91 105 SER A N 1
ATOM 825 C CA . SER A 1 105 ? 21.406 9.492 9.914 1 33.91 105 SER A CA 1
ATOM 826 C C . SER A 1 105 ? 21.297 10.609 8.867 1 33.91 105 SER A C 1
ATOM 828 O O . SER A 1 105 ? 20.203 10.969 8.445 1 33.91 105 SER A O 1
ATOM 830 N N . SER A 1 106 ? 22.203 11.602 8.891 1 31.92 106 SER A N 1
ATOM 831 C CA . SER A 1 106 ? 22.641 12.547 7.863 1 31.92 106 SER A CA 1
ATOM 832 C C . SER A 1 106 ? 22.312 12.031 6.465 1 31.92 106 SER A C 1
ATOM 834 O O . SER A 1 106 ? 22.953 11.094 5.98 1 31.92 106 SER A O 1
ATOM 836 N N . ALA A 1 107 ? 21.172 11.852 6.078 1 33.28 107 ALA A N 1
ATOM 837 C CA . ALA A 1 107 ? 21.031 11.547 4.656 1 33.28 107 ALA A CA 1
ATOM 838 C C . ALA A 1 107 ? 21.781 12.562 3.805 1 33.28 107 ALA A C 1
ATOM 840 O O . ALA A 1 107 ? 21.391 13.727 3.723 1 33.28 107 ALA A O 1
ATOM 841 N N . SER A 1 108 ? 23.078 12.609 3.785 1 32.41 108 SER A N 1
ATOM 842 C CA . SER A 1 108 ? 23.875 13.305 2.781 1 32.41 108 SER A CA 1
ATOM 843 C C . SER A 1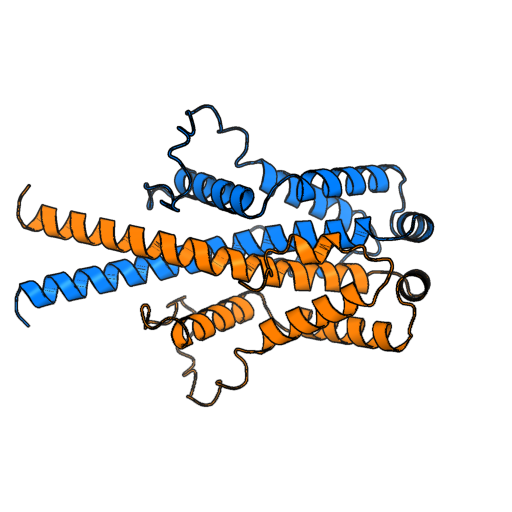 108 ? 23.141 13.383 1.446 1 32.41 108 SER A C 1
ATOM 845 O O . SER A 1 108 ? 22.281 12.547 1.152 1 32.41 108 SER A O 1
ATOM 847 N N . ALA A 1 109 ? 23.203 14.547 0.619 1 32.81 109 ALA A N 1
ATOM 848 C CA . ALA A 1 109 ? 22.891 15.023 -0.726 1 32.81 109 ALA A CA 1
ATOM 849 C C . ALA A 1 109 ? 23 13.891 -1.746 1 32.81 109 ALA A C 1
ATOM 851 O O . ALA A 1 109 ? 22.656 14.07 -2.916 1 32.81 109 ALA A O 1
ATOM 852 N N . GLY A 1 110 ? 23.844 12.914 -1.537 1 33.91 110 GLY A N 1
ATOM 853 C CA . GLY A 1 110 ? 24.188 11.953 -2.566 1 33.91 110 GLY A CA 1
ATOM 854 C C . GLY A 1 110 ? 23.047 11.047 -2.959 1 33.91 110 GLY A C 1
ATOM 855 O O . GLY A 1 110 ? 23.234 10.094 -3.715 1 33.91 110 GLY A O 1
ATOM 856 N N . GLU A 1 111 ? 21.953 10.844 -2.252 1 38.81 111 GLU A N 1
ATOM 857 C CA . GLU A 1 111 ? 20.922 9.82 -2.447 1 38.81 111 GLU A CA 1
ATOM 858 C C . GLU A 1 111 ? 19.922 10.242 -3.521 1 38.81 111 GLU A C 1
ATOM 860 O O . GLU A 1 111 ? 18.75 10.477 -3.227 1 38.81 111 GLU A O 1
ATOM 865 N N . GLU A 1 112 ? 20.047 11.234 -4.191 1 44.28 112 GLU A N 1
ATOM 866 C CA . GLU A 1 112 ? 19.297 11.492 -5.414 1 44.28 112 GLU A CA 1
ATOM 867 C C . GLU A 1 112 ? 18.875 10.188 -6.086 1 44.28 112 GLU A C 1
ATOM 869 O O . GLU A 1 112 ? 17.844 10.148 -6.777 1 44.28 112 GLU A O 1
ATOM 874 N N . SER A 1 113 ? 19.812 9.188 -6.137 1 44.09 113 SER A N 1
ATOM 875 C CA . SER A 1 113 ? 19.859 8 -6.984 1 44.09 113 SER A CA 1
ATOM 876 C C . SER A 1 113 ? 18.734 7.031 -6.641 1 44.09 113 SER A C 1
ATOM 878 O O . SER A 1 113 ? 18.359 6.191 -7.461 1 44.09 113 SER A O 1
ATOM 880 N N . ASN A 1 114 ? 18.156 6.945 -5.371 1 48.28 114 ASN A N 1
ATOM 881 C CA . ASN A 1 114 ? 17.359 5.867 -4.797 1 48.28 114 ASN A CA 1
ATOM 882 C C . ASN A 1 114 ? 15.875 6.074 -5.055 1 48.28 114 ASN A C 1
ATOM 884 O O . ASN A 1 114 ? 15.078 5.148 -4.883 1 48.28 114 ASN A O 1
ATOM 888 N N . SER A 1 115 ? 15.32 7.371 -4.824 1 54.5 115 SER A N 1
ATOM 889 C CA . SER A 1 115 ? 13.898 7.664 -5.008 1 54.5 115 SER A CA 1
ATOM 890 C C . SER A 1 115 ? 13.328 6.887 -6.191 1 54.5 115 SER A C 1
ATOM 892 O O . SER A 1 115 ? 12.164 6.484 -6.168 1 54.5 115 SER A O 1
ATOM 894 N N . ASN A 1 116 ? 14.164 6.496 -7.129 1 72.31 116 ASN A N 1
ATOM 895 C CA . ASN A 1 116 ? 13.93 5.91 -8.445 1 72.31 116 ASN A CA 1
ATOM 896 C C . ASN A 1 116 ? 13.867 4.387 -8.375 1 72.31 116 ASN A C 1
ATOM 898 O O . ASN A 1 116 ? 13.305 3.744 -9.266 1 72.31 116 ASN A O 1
ATOM 902 N N . GLU A 1 117 ? 14.125 3.973 -7.059 1 85.62 117 GLU A N 1
ATOM 903 C CA . GLU A 1 117 ? 14.258 2.52 -7.043 1 85.62 117 GLU A CA 1
ATOM 904 C C . GLU A 1 117 ? 12.891 1.841 -7.039 1 85.62 117 GLU A C 1
ATOM 906 O O . GLU A 1 117 ? 12.648 0.908 -7.809 1 85.62 117 GLU A O 1
ATOM 911 N N . LEU A 1 118 ? 11.977 2.391 -6.148 1 89.94 118 LEU A N 1
ATOM 912 C CA . LEU A 1 118 ? 10.648 1.797 -6.062 1 89.94 118 LEU A CA 1
ATOM 913 C C . LEU A 1 118 ? 9.898 1.955 -7.379 1 89.94 118 LEU A C 1
ATOM 915 O O . LEU A 1 118 ? 9.211 1.031 -7.82 1 89.94 118 LEU A O 1
ATOM 919 N N . ASN A 1 119 ? 10.141 3.105 -7.941 1 89 119 ASN A N 1
ATOM 920 C CA . ASN A 1 119 ? 9.516 3.336 -9.242 1 89 119 ASN A CA 1
ATOM 921 C C . ASN A 1 119 ? 10.062 2.381 -10.297 1 89 119 ASN A C 1
ATOM 923 O O . ASN A 1 119 ? 9.32 1.909 -11.164 1 89 119 ASN A O 1
ATOM 927 N N . PHE A 1 120 ? 11.305 2.152 -10.195 1 92.12 120 PHE A N 1
ATOM 928 C CA . PHE A 1 120 ? 11.922 1.22 -11.133 1 92.12 120 PHE A CA 1
ATOM 929 C C . PHE A 1 120 ? 11.336 -0.177 -10.969 1 92.12 120 PHE A C 1
ATOM 931 O O . PHE A 1 120 ? 11 -0.834 -11.961 1 92.12 120 PHE A O 1
ATOM 938 N N . LEU A 1 121 ? 11.227 -0.624 -9.734 1 94.38 121 LEU A N 1
ATOM 939 C CA . LEU A 1 121 ? 10.703 -1.96 -9.484 1 94.38 121 LEU A CA 1
ATOM 940 C C . LEU A 1 121 ? 9.258 -2.076 -9.969 1 94.38 121 LEU A C 1
ATOM 942 O O . LEU A 1 121 ? 8.859 -3.111 -10.5 1 94.38 121 LEU A O 1
ATOM 946 N N . LEU A 1 122 ? 8.523 -1.047 -9.781 1 93.31 122 LEU A N 1
ATOM 947 C CA . LEU A 1 122 ? 7.152 -1.017 -10.273 1 93.31 122 LEU A CA 1
ATOM 948 C C . LEU A 1 122 ? 7.121 -1.125 -11.797 1 93.31 122 LEU A C 1
ATOM 950 O O . LEU A 1 122 ? 6.285 -1.844 -12.352 1 93.31 122 LEU A O 1
ATOM 954 N N . GLU A 1 123 ? 7.961 -0.407 -12.422 1 92.88 123 GLU A N 1
ATOM 955 C CA . GLU A 1 123 ? 8.039 -0.469 -13.875 1 92.88 123 GLU A CA 1
ATOM 956 C C . GLU A 1 123 ? 8.414 -1.869 -14.352 1 92.88 123 GLU A C 1
ATOM 958 O O . GLU A 1 123 ? 7.859 -2.367 -15.336 1 92.88 123 GLU A O 1
ATOM 963 N N . VAL A 1 124 ? 9.359 -2.451 -13.711 1 93.75 124 VAL A N 1
ATOM 964 C CA . VAL A 1 124 ? 9.797 -3.803 -14.055 1 93.75 124 VAL A CA 1
ATOM 965 C C . VAL A 1 124 ? 8.617 -4.77 -13.914 1 93.75 124 VAL A C 1
ATOM 967 O O . VAL A 1 124 ? 8.352 -5.566 -14.82 1 93.75 124 VAL A O 1
ATOM 970 N N . LEU A 1 125 ? 7.961 -4.656 -12.773 1 93.62 125 LEU A N 1
ATOM 971 C CA . LEU A 1 125 ? 6.824 -5.547 -12.547 1 93.62 125 LEU A CA 1
ATOM 972 C C . LEU A 1 125 ? 5.77 -5.359 -13.633 1 93.62 125 LEU A C 1
ATOM 974 O O . LEU A 1 125 ? 5.254 -6.34 -14.18 1 93.62 125 LEU A O 1
ATOM 978 N N . THR A 1 126 ? 5.422 -4.148 -13.953 1 90.5 126 THR A N 1
ATOM 979 C CA . THR A 1 126 ? 4.41 -3.846 -14.961 1 90.5 126 THR A CA 1
ATOM 980 C C . THR A 1 126 ? 4.797 -4.434 -16.312 1 90.5 126 THR A C 1
ATOM 982 O O . THR A 1 126 ? 3.957 -4.996 -17.016 1 90.5 126 THR A O 1
ATOM 985 N N . SER A 1 127 ? 6.027 -4.266 -16.656 1 90.31 127 SER A N 1
ATOM 986 C CA . SER A 1 127 ? 6.52 -4.812 -17.922 1 90.31 127 SER A CA 1
ATOM 987 C C . SER A 1 127 ? 6.406 -6.332 -17.938 1 90.31 127 SER A C 1
ATOM 989 O O . SER A 1 127 ? 5.984 -6.91 -18.953 1 90.31 127 SER A O 1
ATOM 991 N N . LEU A 1 128 ? 6.777 -6.965 -16.859 1 89.06 128 LEU A N 1
ATOM 992 C CA . LEU A 1 128 ? 6.75 -8.422 -16.781 1 89.06 128 LEU A CA 1
ATOM 993 C C . LEU A 1 128 ? 5.32 -8.945 -16.859 1 89.06 128 LEU A C 1
ATOM 995 O O . LEU A 1 128 ? 5.047 -9.93 -17.531 1 89.06 128 LEU A O 1
ATOM 999 N N . VAL A 1 129 ? 4.465 -8.289 -16.188 1 84.94 129 VAL A N 1
ATOM 1000 C CA . VAL A 1 129 ? 3.066 -8.703 -16.156 1 84.94 129 VAL A CA 1
ATOM 1001 C C . VAL A 1 129 ? 2.439 -8.5 -17.531 1 84.94 129 VAL A C 1
ATOM 1003 O O . VAL A 1 129 ? 1.638 -9.32 -17.984 1 84.94 129 VAL A O 1
ATOM 1006 N N . HIS A 1 130 ? 2.74 -7.422 -18.141 1 83.94 130 HIS A N 1
ATOM 1007 C CA . HIS A 1 130 ? 2.23 -7.137 -19.484 1 83.94 130 HIS A CA 1
ATOM 1008 C C . HIS A 1 130 ? 2.73 -8.164 -20.5 1 83.94 130 HIS A C 1
AT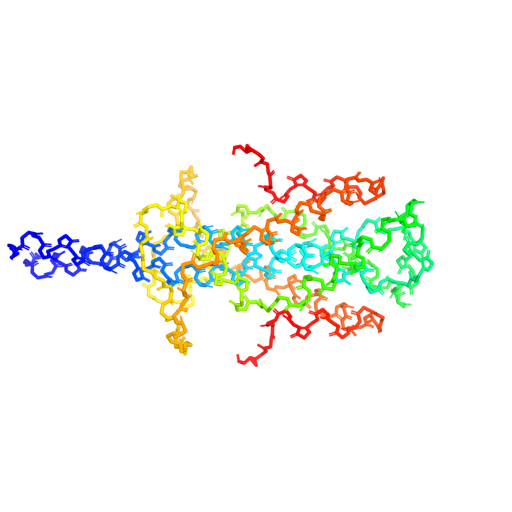OM 1010 O O . HIS A 1 130 ? 1.997 -8.547 -21.406 1 83.94 130 HIS A O 1
ATOM 1016 N N . GLU A 1 131 ? 3.879 -8.555 -20.391 1 76.56 131 GLU A N 1
ATOM 1017 C CA . GLU A 1 131 ? 4.48 -9.523 -21.312 1 76.56 131 GLU A CA 1
ATOM 1018 C C . GLU A 1 131 ? 3.939 -10.93 -21.062 1 76.56 131 GLU A C 1
ATOM 1020 O O . GLU A 1 131 ? 3.934 -11.766 -21.969 1 76.56 131 GLU A O 1
ATOM 1025 N N . SER A 1 132 ? 3.664 -11.117 -19.719 1 69.88 132 SER A N 1
ATOM 1026 C CA . SER A 1 132 ? 3.193 -12.461 -19.391 1 69.88 132 SER A CA 1
ATOM 1027 C C . SER A 1 132 ? 1.738 -12.648 -19.797 1 69.88 132 SER A C 1
ATOM 1029 O O . SER A 1 132 ? 0.913 -11.75 -19.625 1 69.88 132 SER A O 1
ATOM 1031 N N . SER A 1 133 ? 1.428 -12.961 -21.047 1 56.06 133 SER A N 1
ATOM 1032 C CA . SER A 1 133 ? 0.143 -13.188 -21.703 1 56.06 133 SER A CA 1
ATOM 1033 C C . SER A 1 133 ? -0.937 -13.555 -20.688 1 56.06 133 SER A C 1
ATOM 1035 O O . SER A 1 133 ? -2.098 -13.18 -20.844 1 56.06 133 SER A O 1
ATOM 1037 N N . ARG A 1 134 ? -0.661 -14.32 -19.734 1 53.03 134 ARG A N 1
ATOM 1038 C CA . ARG A 1 134 ? -1.713 -14.938 -18.922 1 53.03 134 ARG A CA 1
ATOM 1039 C C . ARG A 1 134 ? -1.964 -14.141 -17.656 1 53.03 134 ARG A C 1
ATOM 1041 O O . ARG A 1 134 ? -2.951 -14.375 -16.953 1 53.03 134 ARG A O 1
ATOM 1048 N N . ILE A 1 135 ? -1.034 -13.43 -17.172 1 52.72 135 ILE A N 1
ATOM 1049 C CA . ILE A 1 135 ? -1.271 -12.641 -15.961 1 52.72 135 ILE A CA 1
ATOM 1050 C C . ILE A 1 135 ? -2.016 -11.359 -16.328 1 52.72 135 ILE A C 1
ATOM 1052 O O . ILE A 1 135 ? -2.324 -10.539 -15.453 1 52.72 135 ILE A O 1
ATOM 1056 N N . LYS A 1 136 ? -2.305 -11.133 -17.656 1 48.06 136 LYS A N 1
ATOM 1057 C CA . LYS A 1 136 ? -2.594 -9.875 -18.344 1 48.06 136 LYS A CA 1
ATOM 1058 C C . LYS A 1 136 ? -3.475 -8.969 -17.484 1 48.06 136 LYS A C 1
ATOM 1060 O O . LYS A 1 136 ? -3.143 -7.805 -17.25 1 48.06 136 LYS A O 1
ATOM 1065 N N . SER A 1 137 ? -4.785 -8.859 -17.859 1 42.06 137 SER A N 1
ATOM 1066 C CA . SER A 1 137 ? -5.648 -7.684 -17.859 1 42.06 137 SER A CA 1
ATOM 1067 C C . SER A 1 137 ? -5.965 -7.215 -16.453 1 42.06 137 SER A C 1
ATOM 1069 O O . SER A 1 137 ? -6.324 -6.055 -16.234 1 42.06 137 SER A O 1
ATOM 1071 N N . SER A 1 138 ? -6.027 -8.039 -15.547 1 42.22 138 SER A N 1
ATOM 1072 C CA . SER A 1 138 ? -6.793 -7.633 -14.375 1 42.22 138 SER A CA 1
ATOM 1073 C C . SER A 1 138 ? -5.926 -6.848 -13.391 1 42.22 138 SER A C 1
ATOM 1075 O O . SER A 1 138 ? -6.438 -6.051 -12.602 1 42.22 138 SER A O 1
ATOM 1077 N N . ILE A 1 139 ? -4.684 -7.133 -13.406 1 45.41 139 ILE A N 1
ATOM 1078 C CA . ILE A 1 139 ? -3.844 -6.52 -12.375 1 45.41 139 ILE A CA 1
ATOM 1079 C C . ILE A 1 139 ? -3.566 -5.062 -12.742 1 45.41 139 ILE A C 1
ATOM 1081 O O . ILE A 1 139 ? -3.609 -4.184 -11.883 1 45.41 139 ILE A O 1
ATOM 1085 N N . VAL A 1 140 ? -3.141 -4.762 -13.969 1 42.19 140 VAL A N 1
ATOM 1086 C CA . VAL A 1 140 ? -2.574 -3.475 -14.367 1 42.19 140 VAL A CA 1
ATOM 1087 C C . VAL A 1 140 ? -3.664 -2.404 -14.344 1 42.19 140 VAL A C 1
ATOM 1089 O O . VAL A 1 140 ? -3.416 -1.265 -13.945 1 42.19 140 VAL A O 1
ATOM 1092 N N . GLU A 1 141 ? -4.703 -2.771 -14.922 1 43.25 141 GLU A N 1
ATOM 1093 C CA . GLU A 1 141 ? -5.664 -1.693 -15.133 1 43.25 141 GLU A CA 1
ATOM 1094 C C . GLU A 1 141 ? -6.074 -1.052 -13.812 1 43.25 141 GLU A C 1
ATOM 1096 O O . GLU A 1 141 ? -6.293 0.159 -13.75 1 43.25 141 GLU A O 1
ATOM 1101 N N . LYS A 1 142 ? -6.211 -1.919 -12.891 1 43.09 142 LYS A N 1
ATOM 1102 C CA . LYS A 1 142 ? -6.875 -1.371 -11.711 1 43.09 142 LYS A CA 1
ATOM 1103 C C . LYS A 1 142 ? -5.855 -0.833 -10.703 1 43.09 142 LYS A C 1
ATOM 1105 O O . LYS A 1 142 ? -6.23 -0.348 -9.633 1 43.09 142 LYS A O 1
ATOM 1110 N N . SER A 1 143 ? -4.641 -1.064 -10.984 1 39.88 143 SER A N 1
ATOM 1111 C CA . SER A 1 143 ? -3.594 -0.65 -10.055 1 39.88 143 SER A CA 1
ATOM 1112 C C . SER A 1 143 ? -3.438 0.867 -10.039 1 39.88 143 SER A C 1
ATOM 1114 O O . SER A 1 143 ? -2.635 1.406 -9.281 1 39.88 143 SER A O 1
ATOM 1116 N N . GLY A 1 144 ? -4.387 1.607 -10.539 1 38.91 144 GLY A N 1
ATOM 1117 C CA . GLY A 1 144 ? -4.32 3.061 -10.547 1 38.91 144 GLY A CA 1
ATOM 1118 C C . GLY A 1 144 ? -3.084 3.596 -11.242 1 38.91 144 GLY A C 1
ATOM 1119 O O . GLY A 1 144 ? -2.719 4.758 -11.07 1 38.91 144 GLY A O 1
ATOM 1120 N N . PHE A 1 145 ? -2.27 2.785 -11.703 1 35.47 145 PHE A N 1
ATOM 1121 C CA . PHE A 1 145 ? -1.154 3.301 -12.484 1 35.47 145 PHE A CA 1
ATOM 1122 C C . PHE A 1 145 ? -1.652 3.975 -13.758 1 35.47 145 PHE A C 1
ATOM 1124 O O . PHE A 1 145 ? -0.915 4.082 -14.742 1 35.47 145 PHE A O 1
ATOM 1131 N N . ASP A 1 146 ? -2.799 4.199 -13.945 1 31.67 146 ASP A N 1
ATOM 1132 C CA . ASP A 1 146 ? -3.092 4.922 -15.18 1 31.67 146 ASP A CA 1
ATOM 1133 C C . ASP A 1 146 ? -2.375 6.273 -15.211 1 31.67 146 ASP A C 1
ATOM 1135 O O . ASP A 1 146 ? -2.281 6.953 -14.188 1 31.67 146 ASP A O 1
ATOM 1139 N N . ASN A 1 147 ? -1.451 6.387 -16.203 1 31.28 147 ASN A N 1
ATOM 114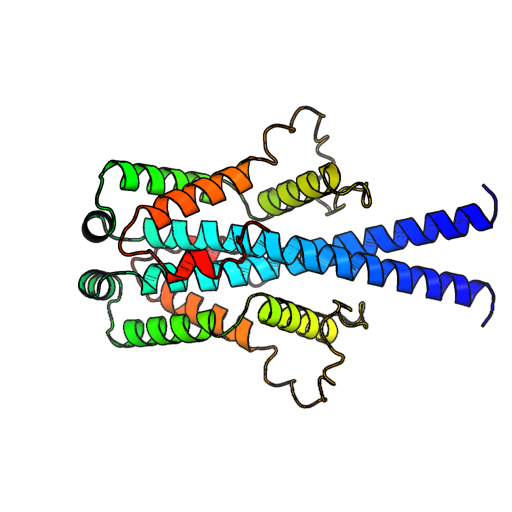0 C CA . ASN A 1 147 ? -0.76 7.562 -16.719 1 31.28 147 ASN A CA 1
ATOM 1141 C C . ASN A 1 147 ? -1.656 8.797 -16.688 1 31.28 147 ASN A C 1
ATOM 1143 O O . ASN A 1 147 ? -2.625 8.883 -17.453 1 31.28 147 ASN A O 1
ATOM 1147 N N . LYS A 1 148 ? -2.385 9.266 -15.789 1 26.12 148 LYS A N 1
ATOM 1148 C CA . LYS A 1 148 ? -2.756 10.625 -16.156 1 26.12 148 LYS A CA 1
ATOM 1149 C C . LYS A 1 148 ? -1.615 11.602 -15.875 1 26.12 148 LYS A C 1
ATOM 1151 O O . LYS A 1 148 ? -0.876 11.438 -14.898 1 26.12 148 LYS A O 1
ATOM 1156 N N . MET B 1 1 ? 10.258 38.906 14.391 1 65.69 1 MET B N 1
ATOM 1157 C CA . MET B 1 1 ? 9.125 38.219 13.766 1 65.69 1 MET B CA 1
ATOM 1158 C C . MET B 1 1 ? 7.812 38.656 14.406 1 65.69 1 MET B C 1
ATOM 1160 O O . MET B 1 1 ? 7.691 38.688 15.633 1 65.69 1 MET B O 1
ATOM 1164 N N . GLY B 1 2 ? 7.078 39.406 13.727 1 79.88 2 GLY B N 1
ATOM 1165 C CA . GLY B 1 2 ? 5.867 39.938 14.312 1 79.88 2 GLY B CA 1
ATOM 1166 C C . GLY B 1 2 ? 4.828 38.875 14.625 1 79.88 2 GLY B C 1
ATOM 1167 O O . GLY B 1 2 ? 5.062 37.688 14.398 1 79.88 2 GLY B O 1
ATOM 1168 N N . TYR B 1 3 ? 4.016 39.281 15.328 1 85.81 3 TYR B N 1
ATOM 1169 C CA . TYR B 1 3 ? 2.939 38.438 15.82 1 85.81 3 TYR B CA 1
ATOM 1170 C C . TYR B 1 3 ? 2.311 37.625 14.68 1 85.81 3 TYR B C 1
ATOM 1172 O O . TYR B 1 3 ? 2.109 36.438 14.805 1 85.81 3 TYR B O 1
ATOM 1180 N N . ARG B 1 4 ? 2.033 38.25 13.555 1 84.81 4 ARG B N 1
ATOM 1181 C CA . ARG B 1 4 ? 1.439 37.594 12.391 1 84.81 4 ARG B CA 1
ATOM 1182 C C . ARG B 1 4 ? 2.385 36.562 11.812 1 84.81 4 ARG B C 1
ATOM 1184 O O . ARG B 1 4 ? 1.943 35.5 11.359 1 84.81 4 ARG B O 1
ATOM 1191 N N . ASP B 1 5 ? 3.623 36.844 11.805 1 88.81 5 ASP B N 1
ATOM 1192 C CA . ASP B 1 5 ? 4.625 35.906 11.336 1 88.81 5 ASP B CA 1
ATOM 1193 C C . ASP B 1 5 ? 4.641 34.656 12.203 1 88.81 5 ASP B C 1
ATOM 1195 O O . ASP B 1 5 ? 4.785 33.531 11.695 1 88.81 5 ASP B O 1
ATOM 1199 N N . GLY B 1 6 ? 4.441 34.844 13.469 1 88.38 6 GLY B N 1
ATOM 1200 C CA . GLY B 1 6 ? 4.414 33.719 14.391 1 88.38 6 GLY B CA 1
ATOM 1201 C C . GLY B 1 6 ? 3.232 32.781 14.164 1 88.38 6 GLY B C 1
ATOM 1202 O O . GLY B 1 6 ? 3.377 31.562 14.219 1 88.38 6 GLY B O 1
ATOM 1203 N N . ILE B 1 7 ? 2.102 33.375 13.891 1 87.62 7 ILE B N 1
ATOM 1204 C CA . ILE B 1 7 ? 0.886 32.625 13.617 1 87.62 7 ILE B CA 1
ATOM 1205 C C . ILE B 1 7 ? 1.064 31.812 12.344 1 87.62 7 ILE B C 1
ATOM 1207 O O . ILE B 1 7 ? 0.695 30.625 12.297 1 87.62 7 ILE B O 1
ATOM 1211 N N . SER B 1 8 ? 1.661 32.438 11.359 1 88.94 8 SER B N 1
ATOM 1212 C CA . SER B 1 8 ? 1.881 31.766 10.078 1 88.94 8 SER B CA 1
ATOM 1213 C C . SER B 1 8 ? 2.844 30.594 10.227 1 88.94 8 SER B C 1
ATOM 1215 O O . SER B 1 8 ? 2.586 29.5 9.711 1 88.94 8 SER B O 1
ATOM 1217 N N . VAL B 1 9 ? 3.945 30.828 10.93 1 90.62 9 VAL B N 1
ATOM 1218 C CA . VAL B 1 9 ? 4.938 29.781 11.156 1 90.62 9 VAL B CA 1
ATOM 1219 C C . VAL B 1 9 ? 4.316 28.656 11.969 1 90.62 9 VAL B C 1
ATOM 1221 O O . VAL B 1 9 ? 4.562 27.469 11.688 1 90.62 9 VAL B O 1
ATOM 1224 N N . GLY B 1 10 ? 3.504 29.016 12.906 1 91.94 10 GLY B N 1
ATOM 1225 C CA . GLY B 1 10 ? 2.82 28.031 13.719 1 91.94 10 GLY B CA 1
ATOM 1226 C C . GLY B 1 10 ? 1.858 27.156 12.922 1 91.94 10 GLY B C 1
ATOM 1227 O O . GLY B 1 10 ? 1.776 25.953 13.133 1 91.94 10 GLY B O 1
ATOM 1228 N N . LYS B 1 11 ? 1.162 27.797 11.977 1 92 11 LYS B N 1
ATOM 1229 C CA . LYS B 1 11 ? 0.239 27.078 11.109 1 92 11 LYS B CA 1
ATOM 1230 C C . LYS B 1 11 ? 0.989 26.109 10.188 1 92 11 LYS B C 1
ATOM 1232 O O . LYS B 1 11 ? 0.543 24.984 9.969 1 92 11 LYS B O 1
ATOM 1237 N N . GLU B 1 12 ? 2.084 26.531 9.719 1 91.56 12 GLU B N 1
ATOM 1238 C CA . GLU B 1 12 ? 2.893 25.703 8.828 1 91.56 12 GLU B CA 1
ATOM 1239 C C . GLU B 1 12 ? 3.471 24.5 9.578 1 91.56 12 GLU B C 1
ATOM 1241 O O . GLU B 1 12 ? 3.477 23.375 9.062 1 91.56 12 GLU B O 1
ATOM 1246 N N . ALA B 1 13 ? 3.91 24.703 10.758 1 91.75 13 ALA B N 1
ATOM 1247 C CA . ALA B 1 13 ? 4.457 23.641 11.586 1 91.75 13 ALA B CA 1
ATOM 1248 C C . ALA B 1 13 ? 3.385 22.609 11.922 1 91.75 13 ALA B C 1
ATOM 1250 O O . ALA B 1 13 ? 3.645 21.391 11.898 1 91.75 13 ALA B O 1
ATOM 1251 N N . SER B 1 14 ? 2.211 23.156 12.195 1 92.31 14 SER B N 1
ATOM 1252 C CA . SER B 1 14 ? 1.098 22.266 12.516 1 92.31 14 SER B CA 1
ATOM 1253 C C . SER B 1 14 ? 0.691 21.438 11.305 1 92.31 14 SER B C 1
ATOM 1255 O O . SER B 1 14 ? 0.414 20.234 11.43 1 92.31 14 SER B O 1
ATOM 1257 N N . ALA B 1 15 ? 0.663 22.062 10.125 1 92.38 15 ALA B N 1
ATOM 1258 C CA . ALA B 1 15 ? 0.34 21.344 8.891 1 92.38 15 ALA B CA 1
ATOM 1259 C C . ALA B 1 15 ? 1.358 20.234 8.617 1 92.38 15 ALA B C 1
ATOM 1261 O O . ALA B 1 15 ? 0.993 19.141 8.203 1 92.38 15 ALA B O 1
ATOM 1262 N N . GLN B 1 16 ? 2.602 20.547 8.852 1 90.75 16 GLN B N 1
ATOM 1263 C CA . GLN B 1 16 ? 3.66 19.578 8.633 1 90.75 16 GLN B CA 1
ATOM 1264 C C . GLN B 1 16 ? 3.533 18.406 9.602 1 90.75 16 GLN B C 1
ATOM 1266 O O . GLN B 1 16 ? 3.76 17.25 9.219 1 90.75 16 GLN B O 1
ATOM 1271 N N . GLU B 1 17 ? 3.232 18.688 10.812 1 91.81 17 GLU B N 1
ATOM 1272 C CA . GLU B 1 17 ? 3.018 17.625 11.789 1 91.81 17 GLU B CA 1
ATOM 1273 C C . GLU B 1 17 ? 1.867 16.719 11.367 1 91.81 17 GLU B C 1
ATOM 1275 O O . GLU B 1 17 ? 1.989 15.484 11.414 1 91.81 17 GLU B O 1
ATOM 1280 N N . GLY B 1 18 ? 0.771 17.344 10.922 1 92.56 18 GLY B N 1
ATOM 1281 C CA . GLY B 1 18 ? -0.346 16.562 10.422 1 92.56 18 GLY B CA 1
ATOM 1282 C C . GLY B 1 18 ? 0.013 15.703 9.219 1 92.56 18 GLY B C 1
ATOM 1283 O O . GLY B 1 18 ? -0.373 14.539 9.141 1 92.56 18 GLY B O 1
ATOM 1284 N N . PHE B 1 19 ? 0.777 16.281 8.352 1 92.94 19 PHE B N 1
ATOM 1285 C CA . PHE B 1 19 ? 1.212 15.594 7.152 1 92.94 19 PHE B CA 1
ATOM 1286 C C . PHE B 1 19 ? 2.014 14.344 7.508 1 92.94 19 PHE B C 1
ATOM 1288 O O . PHE B 1 19 ? 1.767 13.266 6.965 1 92.94 19 PHE B O 1
ATOM 1295 N N . ASN B 1 20 ? 2.928 14.5 8.414 1 91.38 20 ASN B N 1
ATOM 1296 C CA . ASN B 1 20 ? 3.787 13.391 8.797 1 91.38 20 ASN B CA 1
ATOM 1297 C C . ASN B 1 20 ? 2.979 12.234 9.375 1 91.38 20 ASN B C 1
ATOM 1299 O O . ASN B 1 20 ? 3.246 11.07 9.07 1 91.38 20 ASN B O 1
ATOM 1303 N N . VAL B 1 21 ? 2.027 12.57 10.156 1 90.56 21 VAL B N 1
ATOM 1304 C CA . VAL B 1 21 ? 1.205 11.539 10.789 1 90.56 21 VAL B CA 1
ATOM 1305 C C . VAL B 1 21 ? 0.356 10.836 9.734 1 90.56 21 VAL B C 1
ATOM 1307 O O . VAL B 1 21 ? 0.324 9.602 9.68 1 90.56 21 VAL B O 1
ATOM 1310 N N . GLY B 1 22 ? -0.337 11.648 8.914 1 92 22 GLY B N 1
ATOM 1311 C CA . GLY B 1 22 ? -1.152 11.062 7.859 1 92 22 GLY B CA 1
ATOM 1312 C C . GLY B 1 22 ? -0.353 10.227 6.883 1 92 22 GLY B C 1
ATOM 1313 O O . GLY B 1 22 ? -0.786 9.141 6.492 1 92 22 GLY B O 1
ATOM 1314 N N . PHE B 1 23 ? 0.84 10.734 6.566 1 92.62 23 PHE B N 1
ATOM 1315 C CA . PHE B 1 23 ? 1.734 10.07 5.625 1 92.62 23 PHE B CA 1
ATOM 1316 C C . PHE B 1 23 ? 2.135 8.695 6.145 1 92.62 23 PHE B C 1
ATOM 1318 O O . PHE B 1 23 ? 2.033 7.699 5.422 1 92.62 23 PHE B O 1
ATOM 1325 N N . LYS B 1 24 ? 2.502 8.664 7.336 1 92.38 24 LYS B N 1
ATOM 1326 C CA . LYS B 1 24 ? 2.979 7.41 7.914 1 92.38 24 LYS B CA 1
ATOM 1327 C C . LYS B 1 24 ? 1.843 6.402 8.055 1 92.38 24 LYS B C 1
ATOM 1329 O O . LYS B 1 24 ? 1.999 5.23 7.703 1 92.38 24 LYS B O 1
ATOM 1334 N N . GLN B 1 25 ? 0.758 6.82 8.461 1 89.25 25 GLN B N 1
ATOM 1335 C CA . GLN B 1 25 ? -0.346 5.918 8.766 1 89.25 25 GLN B CA 1
ATOM 1336 C C . GLN B 1 25 ? -0.921 5.309 7.488 1 89.25 25 GLN B C 1
ATOM 1338 O O . GLN B 1 25 ? -1.15 4.098 7.422 1 89.25 25 GLN B O 1
ATOM 1343 N N . SER B 1 26 ? -1.1 6.129 6.547 1 93.5 26 SER B N 1
ATOM 1344 C CA . SER B 1 26 ? -1.82 5.641 5.375 1 93.5 26 SER B CA 1
ATOM 1345 C C . SER B 1 26 ? -0.913 4.812 4.473 1 93.5 26 SER B C 1
ATOM 1347 O O . SER B 1 26 ? -1.392 3.988 3.689 1 93.5 26 SER B O 1
ATOM 1349 N N . ALA B 1 27 ? 0.406 5.035 4.594 1 93.81 27 ALA B N 1
ATOM 1350 C CA . ALA B 1 27 ? 1.336 4.219 3.82 1 93.81 27 ALA B CA 1
ATOM 1351 C C . ALA B 1 27 ? 1.224 2.746 4.207 1 93.81 27 ALA B C 1
ATOM 1353 O O . ALA B 1 27 ? 1.22 1.867 3.344 1 93.81 27 ALA B O 1
ATOM 1354 N N . HIS B 1 28 ? 1.134 2.508 5.457 1 92.69 28 HIS B N 1
ATOM 1355 C CA . HIS B 1 28 ? 1.041 1.143 5.961 1 92.69 28 HIS B CA 1
ATOM 1356 C C . HIS B 1 28 ? -0.246 0.469 5.5 1 92.69 28 HIS B C 1
ATOM 1358 O O . HIS B 1 28 ? -0.228 -0.686 5.066 1 92.69 28 HIS B O 1
ATOM 1364 N N . ASP B 1 29 ? -1.269 1.179 5.598 1 91.81 29 ASP B N 1
ATOM 1365 C CA . ASP B 1 29 ? -2.549 0.624 5.172 1 91.81 29 ASP B CA 1
ATOM 1366 C C . ASP B 1 29 ? -2.574 0.396 3.66 1 91.81 29 ASP B C 1
ATOM 1368 O O . ASP B 1 29 ? -3.08 -0.625 3.189 1 91.81 29 ASP B O 1
ATOM 1372 N N . GLY B 1 30 ? -2.082 1.365 2.949 1 94.38 30 GLY B N 1
ATOM 1373 C CA . GLY B 1 30 ? -1.968 1.186 1.512 1 94.38 30 GLY B CA 1
ATOM 1374 C C . GLY B 1 30 ? -1.154 -0.035 1.125 1 94.38 30 GLY B C 1
ATOM 1375 O O . GLY B 1 30 ? -1.547 -0.792 0.234 1 94.38 30 GLY B O 1
ATOM 1376 N N . TYR B 1 31 ? -0.098 -0.205 1.825 1 95.06 31 TYR B N 1
ATOM 1377 C CA . TYR B 1 31 ? 0.779 -1.343 1.577 1 95.06 31 TYR B CA 1
ATOM 1378 C C . TYR B 1 31 ? 0.039 -2.658 1.786 1 95.06 31 TYR B C 1
ATOM 1380 O O . TYR B 1 31 ? 0.135 -3.57 0.96 1 95.06 31 TYR B O 1
ATOM 1388 N N . LYS B 1 32 ? -0.671 -2.76 2.854 1 93.5 32 LYS B N 1
ATOM 1389 C CA . LYS B 1 32 ? -1.422 -3.975 3.156 1 93.5 32 LYS B CA 1
ATOM 1390 C C . LYS B 1 32 ? -2.436 -4.281 2.057 1 93.5 32 LYS B C 1
ATOM 1392 O O . LYS B 1 32 ? -2.564 -5.43 1.629 1 93.5 32 LYS B O 1
ATOM 1397 N N . TRP B 1 33 ? -3.086 -3.268 1.646 1 94.56 33 TRP B N 1
ATOM 1398 C CA . TRP B 1 33 ? -4.094 -3.461 0.609 1 94.56 33 TRP B CA 1
ATOM 1399 C C . TRP B 1 33 ? -3.447 -3.854 -0.714 1 94.56 33 TRP B C 1
ATOM 1401 O O . TRP B 1 33 ? -3.961 -4.715 -1.431 1 94.56 33 TRP B O 1
ATOM 1411 N N . GLY B 1 34 ? -2.352 -3.16 -1.031 1 94.94 34 GLY B N 1
ATOM 1412 C CA . GLY B 1 34 ? -1.611 -3.564 -2.217 1 94.94 34 GLY B CA 1
ATOM 1413 C C . GLY B 1 34 ? -1.18 -5.02 -2.186 1 94.94 34 GLY B C 1
ATOM 1414 O O . GLY B 1 34 ? -1.262 -5.719 -3.197 1 94.94 34 GLY B O 1
ATOM 1415 N N . ASN B 1 35 ? -0.739 -5.43 -1.021 1 93.81 35 ASN B N 1
ATOM 1416 C CA . ASN B 1 35 ? -0.342 -6.82 -0.834 1 93.81 35 ASN B CA 1
ATOM 1417 C C . ASN B 1 35 ? -1.501 -7.773 -1.104 1 93.81 35 ASN B C 1
ATOM 1419 O O . ASN B 1 35 ? -1.356 -8.734 -1.862 1 93.81 35 ASN B O 1
ATOM 1423 N N . VAL B 1 36 ? -2.6 -7.473 -0.507 1 94.25 36 VAL B N 1
ATOM 1424 C CA . VAL B 1 36 ? -3.783 -8.312 -0.657 1 94.25 36 VAL B CA 1
ATOM 1425 C C . VAL B 1 36 ? -4.172 -8.406 -2.131 1 94.25 36 VAL B C 1
ATOM 1427 O O . VAL B 1 36 ? -4.332 -9.5 -2.672 1 94.25 36 VAL B O 1
ATOM 1430 N N . ARG B 1 37 ? -4.25 -7.301 -2.736 1 94.62 37 ARG B N 1
ATOM 1431 C CA . ARG B 1 37 ? -4.68 -7.273 -4.129 1 94.62 37 ARG B CA 1
ATOM 1432 C C . ARG B 1 37 ? -3.633 -7.906 -5.039 1 94.62 37 ARG B C 1
ATOM 1434 O O . ARG B 1 37 ? -3.973 -8.617 -5.988 1 94.62 37 ARG B O 1
ATOM 1441 N N . GLY B 1 38 ? -2.387 -7.57 -4.754 1 93.25 38 GLY B N 1
ATOM 1442 C CA . GLY B 1 38 ? -1.315 -8.141 -5.559 1 93.25 38 GLY B CA 1
ATOM 1443 C C . GLY B 1 38 ? -1.273 -9.656 -5.512 1 93.25 38 GLY B C 1
ATOM 1444 O O . GLY B 1 38 ? -1.254 -10.312 -6.555 1 93.25 38 GLY B O 1
ATOM 1445 N N . ILE B 1 39 ? -1.323 -10.195 -4.359 1 92.69 39 ILE B N 1
ATOM 1446 C CA . ILE B 1 39 ? -1.245 -11.641 -4.18 1 92.69 39 ILE B CA 1
ATOM 1447 C C . ILE B 1 39 ? -2.498 -12.305 -4.754 1 92.69 39 ILE B C 1
ATOM 1449 O O . ILE B 1 39 ? -2.408 -13.297 -5.477 1 92.69 39 ILE B O 1
ATOM 1453 N N . ALA B 1 40 ? -3.604 -11.719 -4.426 1 92.69 40 ALA B N 1
ATOM 1454 C CA . ALA B 1 40 ? -4.852 -12.273 -4.934 1 92.69 40 ALA B CA 1
ATOM 1455 C C . ALA B 1 40 ? -4.867 -12.281 -6.461 1 92.69 40 ALA B C 1
ATOM 1457 O O . ALA B 1 40 ? -5.297 -13.25 -7.082 1 92.69 40 ALA B O 1
ATOM 1458 N N . SER B 1 41 ? -4.445 -11.242 -7.062 1 90.5 41 SER B N 1
ATOM 1459 C CA . SER B 1 41 ? -4.434 -11.125 -8.516 1 90.5 41 SER B CA 1
ATOM 1460 C C . SER B 1 41 ? -3.453 -12.117 -9.141 1 90.5 41 SER B C 1
ATOM 1462 O O . SER B 1 41 ? -3.754 -12.734 -10.164 1 90.5 41 SER B O 1
ATOM 1464 N N . ALA B 1 42 ? -2.275 -12.234 -8.531 1 89.56 42 ALA B N 1
ATOM 1465 C CA . ALA B 1 42 ? -1.293 -13.195 -9.023 1 89.56 42 ALA B CA 1
ATOM 1466 C C . ALA B 1 42 ? -1.852 -14.617 -8.992 1 89.56 42 ALA B C 1
ATOM 1468 O O . ALA B 1 42 ? -1.744 -15.352 -9.977 1 89.56 42 ALA B O 1
ATOM 1469 N N . PHE B 1 43 ? -2.459 -14.891 -7.926 1 87.88 43 PHE B N 1
ATOM 1470 C CA . PHE B 1 43 ? -3.029 -16.234 -7.789 1 87.88 43 PHE B CA 1
ATOM 1471 C C . PHE B 1 43 ? -4.18 -16.422 -8.766 1 87.88 43 PHE B C 1
ATOM 1473 O O . PHE B 1 43 ? -4.332 -17.5 -9.344 1 87.88 43 PHE B O 1
ATOM 1480 N N . GLY B 1 44 ? -4.977 -15.43 -8.836 1 86.94 44 GLY B N 1
ATOM 1481 C CA . GLY B 1 44 ? -6.102 -15.492 -9.758 1 86.94 44 GLY B CA 1
ATOM 1482 C C . GLY B 1 44 ? -5.68 -15.711 -11.203 1 86.94 44 GLY B C 1
ATOM 1483 O O . GLY B 1 44 ? -6.426 -16.297 -11.984 1 86.94 44 GLY B O 1
ATOM 1484 N N . SER B 1 45 ? -4.531 -15.305 -11.516 1 83.62 45 SER B N 1
ATOM 1485 C CA . SER B 1 45 ? -4.059 -15.367 -12.891 1 83.62 45 SER B CA 1
ATOM 1486 C C . SER B 1 45 ? -3.412 -16.719 -13.188 1 83.62 45 SER B C 1
ATOM 1488 O O . SER B 1 45 ? -3.156 -17.047 -14.352 1 83.62 45 SER B O 1
ATOM 1490 N N . LEU B 1 46 ? -3.209 -17.516 -12.242 1 85.44 46 LEU B N 1
ATOM 1491 C CA . LEU B 1 46 ? -2.557 -18.812 -12.43 1 85.44 46 LEU B CA 1
ATOM 1492 C C . LEU B 1 46 ? -3.484 -19.797 -13.141 1 85.44 46 LEU B C 1
ATOM 1494 O O . LEU B 1 46 ? -4.695 -19.797 -12.898 1 85.44 46 LEU B O 1
ATOM 1498 N N . PRO B 1 47 ? -2.838 -20.594 -13.953 1 83.12 47 PRO B N 1
ATOM 1499 C CA . PRO B 1 47 ? -3.639 -21.688 -14.531 1 83.12 47 PRO B CA 1
ATOM 1500 C C . PRO B 1 47 ? -4.156 -22.656 -13.477 1 83.12 47 PRO B C 1
ATOM 1502 O O . PRO B 1 47 ? -3.549 -22.812 -12.414 1 83.12 47 PRO B O 1
ATOM 1505 N N . ASP B 1 48 ? -5.195 -23.375 -13.805 1 84.25 48 ASP B N 1
ATOM 1506 C CA . ASP B 1 48 ? -5.855 -24.281 -12.867 1 84.25 48 ASP B CA 1
ATOM 1507 C C . ASP B 1 48 ? -4.895 -25.359 -12.375 1 84.25 48 ASP B C 1
ATOM 1509 O O . ASP B 1 48 ? -4.898 -25.703 -11.195 1 84.25 48 ASP B O 1
ATOM 1513 N N . ASP B 1 49 ? -4.125 -25.828 -13.242 1 83.88 49 ASP B N 1
ATOM 1514 C CA . ASP B 1 49 ? -3.195 -26.891 -12.875 1 83.88 49 ASP B CA 1
ATOM 1515 C C . ASP B 1 49 ? -2.174 -26.406 -11.852 1 83.88 49 ASP B C 1
ATOM 1517 O O . ASP B 1 49 ? -1.778 -27.156 -10.961 1 83.88 49 ASP B O 1
ATOM 1521 N N . SER B 1 50 ? -1.761 -25.109 -11.992 1 81.62 50 SER B N 1
ATOM 1522 C CA . SER B 1 50 ? -0.793 -24.531 -11.07 1 81.62 50 SER B CA 1
ATOM 1523 C C . SER B 1 50 ? -1.424 -24.25 -9.711 1 81.62 50 SER B C 1
ATOM 1525 O O . SER B 1 50 ? -0.782 -24.438 -8.672 1 81.62 50 SER B O 1
ATOM 1527 N N . LYS B 1 51 ? -2.666 -23.844 -9.75 1 83.25 51 LYS B N 1
ATOM 1528 C CA . LYS B 1 51 ? -3.383 -23.594 -8.5 1 83.25 51 LYS B CA 1
ATOM 1529 C C . LYS B 1 51 ? -3.518 -24.859 -7.676 1 83.25 51 LYS B C 1
ATOM 1531 O O . LYS B 1 51 ? -3.359 -24.844 -6.453 1 83.25 51 LYS B O 1
ATOM 1536 N N . LYS B 1 52 ? -3.811 -25.953 -8.367 1 82.19 52 LYS B N 1
ATOM 1537 C CA . LYS B 1 52 ? -3.986 -27.234 -7.707 1 82.19 52 LYS B CA 1
ATOM 1538 C C . LYS B 1 52 ? -2.691 -27.688 -7.043 1 82.19 52 LYS B C 1
ATOM 1540 O O . LYS B 1 52 ? -2.717 -28.281 -5.957 1 82.19 52 LYS B O 1
ATOM 1545 N N . LYS B 1 53 ? -1.606 -27.391 -7.723 1 79.69 53 LYS B N 1
ATOM 1546 C CA . LYS B 1 53 ? -0.307 -27.797 -7.191 1 79.69 53 LYS B CA 1
ATOM 1547 C C . LYS B 1 53 ? 0.063 -26.969 -5.961 1 79.69 53 LYS B C 1
ATOM 1549 O O . LYS B 1 53 ? 0.709 -27.484 -5.043 1 79.69 53 LYS B O 1
ATOM 1554 N N . LEU B 1 54 ? -0.315 -25.703 -5.992 1 79.88 54 LEU B N 1
ATOM 1555 C CA . LEU B 1 54 ? 0.06 -24.781 -4.918 1 79.88 54 LEU B CA 1
ATOM 1556 C C . LEU B 1 54 ? -0.881 -24.938 -3.727 1 79.88 54 LEU B C 1
ATOM 1558 O O . LEU B 1 54 ? -0.466 -24.766 -2.576 1 79.88 54 LEU B O 1
ATOM 1562 N N . LEU B 1 55 ? -2.098 -25.266 -4.055 1 80.19 55 LEU B N 1
ATOM 1563 C CA . LEU B 1 55 ? -3.107 -25.359 -3.004 1 80.19 55 LEU B CA 1
ATOM 1564 C C . LEU B 1 55 ? -3.426 -26.828 -2.688 1 80.19 55 LEU B C 1
ATOM 1566 O O . LEU B 1 55 ? -3.611 -27.641 -3.598 1 80.19 55 LEU B O 1
ATOM 1570 N N . LYS B 1 56 ? -3.195 -27.312 -1.6 1 75.38 56 LYS B N 1
ATOM 1571 C CA . LYS B 1 56 ? -3.381 -28.703 -1.183 1 75.38 56 LYS B CA 1
ATOM 1572 C C . LYS B 1 56 ? -4.859 -29.094 -1.192 1 75.38 56 LYS B C 1
ATOM 1574 O O . LYS B 1 56 ? -5.211 -30.203 -1.556 1 75.38 56 LYS B O 1
ATOM 1579 N N . LYS B 1 57 ? -5.633 -28.078 -0.833 1 79.56 57 LYS B N 1
ATOM 1580 C CA . LYS B 1 57 ? -7.055 -28.359 -0.647 1 79.56 57 LYS B CA 1
ATOM 1581 C C . LYS B 1 57 ? -7.902 -27.578 -1.652 1 79.56 57 LYS B C 1
ATOM 1583 O O . LYS B 1 57 ? -7.621 -26.422 -1.942 1 79.56 57 LYS B O 1
ATOM 1588 N N . PHE B 1 58 ? -8.82 -28.281 -2.234 1 78.06 58 PHE B N 1
ATOM 1589 C CA . PHE B 1 58 ? -9.781 -27.656 -3.129 1 78.06 58 PHE B CA 1
ATOM 1590 C C . PHE B 1 58 ? -10.438 -26.438 -2.461 1 78.06 58 PHE B C 1
ATOM 1592 O O . PHE B 1 58 ? -10.656 -25.422 -3.104 1 78.06 58 PHE B O 1
ATOM 1599 N N . GLU B 1 59 ? -10.68 -26.562 -1.172 1 85.25 59 GLU B N 1
ATOM 1600 C CA . GLU B 1 59 ? -11.328 -25.484 -0.428 1 85.25 59 GLU B CA 1
ATOM 1601 C C . GLU B 1 59 ? -10.492 -24.203 -0.472 1 85.25 59 GLU B C 1
ATOM 1603 O O . GLU B 1 59 ? -11.047 -23.094 -0.534 1 85.25 59 GLU B O 1
ATOM 1608 N N . ASP B 1 60 ? -9.25 -24.344 -0.503 1 86.94 60 ASP B N 1
ATOM 1609 C CA . ASP B 1 60 ? -8.375 -23.188 -0.515 1 86.94 60 ASP B CA 1
ATOM 1610 C C . ASP B 1 60 ? -8.445 -22.453 -1.854 1 86.94 60 ASP B C 1
ATOM 1612 O O . ASP B 1 60 ? -8.344 -21.219 -1.904 1 86.94 60 ASP B O 1
ATOM 1616 N N . LYS B 1 61 ? -8.68 -23.25 -2.85 1 87.75 61 LYS B N 1
ATOM 1617 C CA . LYS B 1 61 ? -8.82 -22.641 -4.168 1 87.75 61 LYS B CA 1
ATOM 1618 C C . LYS B 1 61 ? -10.031 -21.719 -4.211 1 87.75 61 LYS B C 1
ATOM 1620 O O . LYS B 1 61 ? -9.945 -20.609 -4.734 1 87.75 61 LYS B O 1
ATOM 1625 N N . GLU B 1 62 ? -11.133 -22.219 -3.725 1 90.25 62 GLU B N 1
ATOM 1626 C CA . GLU B 1 62 ? -12.352 -21.422 -3.705 1 90.25 62 GLU B CA 1
ATOM 1627 C C . GLU B 1 62 ? -12.188 -20.188 -2.834 1 90.25 62 GLU B C 1
ATOM 1629 O O . GLU B 1 62 ? -12.703 -19.109 -3.162 1 90.25 62 GLU B O 1
ATOM 1634 N N . LYS B 1 63 ? -11.531 -20.391 -1.776 1 91.81 63 LYS B N 1
ATOM 1635 C CA . LYS B 1 63 ? -11.305 -19.281 -0.872 1 91.81 63 LYS B CA 1
ATOM 1636 C C . LYS B 1 63 ? -10.445 -18.203 -1.538 1 91.81 63 LYS B C 1
ATOM 1638 O O . LYS B 1 63 ? -10.711 -17 -1.376 1 91.81 63 LYS B O 1
ATOM 1643 N N . PHE B 1 64 ? -9.477 -18.594 -2.264 1 90.88 64 PHE B N 1
ATOM 1644 C CA . PHE B 1 64 ? -8.641 -17.641 -2.973 1 90.88 64 PHE B CA 1
ATOM 1645 C C . PHE B 1 64 ? -9.43 -16.922 -4.051 1 90.88 64 PHE B C 1
ATOM 1647 O O . PHE B 1 64 ? -9.242 -15.719 -4.266 1 90.88 64 PHE B O 1
ATOM 1654 N N . HIS B 1 65 ? -10.219 -17.719 -4.691 1 91.62 65 HIS B N 1
ATOM 1655 C CA . HIS B 1 65 ? -11.047 -17.125 -5.727 1 91.62 65 HIS B CA 1
ATOM 1656 C C . HIS B 1 65 ? -11.984 -16.062 -5.137 1 91.62 65 HIS B C 1
ATOM 1658 O O . HIS B 1 65 ? -12.156 -14.992 -5.711 1 91.62 65 HIS B O 1
ATOM 1664 N N . SER B 1 66 ? -12.586 -16.422 -4.055 1 94.62 66 SER B N 1
ATOM 1665 C CA . SER B 1 66 ? -13.469 -15.469 -3.381 1 94.62 66 SER B CA 1
ATOM 1666 C C . SER B 1 66 ? -12.703 -14.234 -2.918 1 94.62 66 SER B C 1
ATOM 1668 O O . SER B 1 66 ? -13.211 -13.117 -3.018 1 94.62 66 SER B O 1
ATOM 1670 N N . LEU B 1 67 ? -11.523 -14.484 -2.367 1 94.81 67 LEU B N 1
ATOM 1671 C CA . LEU B 1 67 ? -10.664 -13.375 -1.958 1 94.81 67 LEU B CA 1
ATOM 1672 C C . LEU B 1 67 ? -10.352 -12.469 -3.141 1 94.81 67 LEU B C 1
ATOM 1674 O O . LEU B 1 67 ? -10.438 -11.242 -3.029 1 94.81 67 LEU B O 1
ATOM 1678 N N . TYR B 1 68 ? -10.039 -13.086 -4.219 1 94.31 68 TYR B N 1
ATOM 1679 C CA . TYR B 1 68 ? -9.719 -12.344 -5.434 1 94.31 68 TYR B CA 1
ATOM 1680 C C . TYR B 1 68 ? -10.906 -11.5 -5.891 1 94.31 68 TYR B C 1
ATOM 1682 O O . TYR B 1 68 ? -10.766 -10.305 -6.16 1 94.31 68 TYR B O 1
ATOM 1690 N N . GLU B 1 69 ? -12.07 -12.047 -5.957 1 95.19 69 GLU B N 1
ATOM 1691 C CA . GLU B 1 69 ? -13.266 -11.336 -6.406 1 95.19 69 GLU B CA 1
ATOM 1692 C C . GLU B 1 69 ? -13.594 -10.172 -5.477 1 95.19 69 GLU B C 1
ATOM 1694 O O . GLU B 1 69 ? -13.922 -9.078 -5.938 1 95.19 69 GLU B O 1
ATOM 1699 N N . SER B 1 70 ? -13.492 -10.414 -4.207 1 94 70 SER B N 1
ATOM 1700 C CA . SER B 1 70 ? -13.797 -9.383 -3.223 1 94 70 SER B CA 1
ATOM 1701 C C . SER B 1 70 ? -12.805 -8.227 -3.305 1 94 70 SER B C 1
ATOM 1703 O O . SER B 1 70 ? -13.195 -7.062 -3.24 1 94 70 SER B O 1
ATOM 1705 N N . ALA B 1 71 ? -11.547 -8.602 -3.412 1 93.38 71 ALA B N 1
ATOM 1706 C CA . ALA B 1 71 ? -10.508 -7.578 -3.5 1 93.38 71 ALA B CA 1
ATOM 1707 C C . ALA B 1 71 ? -10.672 -6.734 -4.762 1 93.38 71 ALA B C 1
ATOM 1709 O O . ALA B 1 71 ? -10.484 -5.516 -4.73 1 93.38 71 ALA B O 1
ATOM 1710 N N . GLN B 1 72 ? -11.086 -7.32 -5.844 1 92.31 72 GLN B N 1
ATOM 1711 C CA . GLN B 1 72 ? -11.242 -6.613 -7.113 1 92.31 72 GLN B CA 1
ATOM 1712 C C . GLN B 1 72 ? -12.477 -5.723 -7.098 1 92.31 72 GLN B C 1
ATOM 1714 O O . GLN B 1 72 ? -12.539 -4.727 -7.82 1 92.31 72 GLN B O 1
ATOM 1719 N N . ALA B 1 73 ? -13.406 -6.059 -6.312 1 93.31 73 ALA B N 1
ATOM 1720 C CA . ALA B 1 73 ? -14.664 -5.316 -6.254 1 93.31 73 ALA B CA 1
ATOM 1721 C C . ALA B 1 73 ? -14.484 -3.98 -5.547 1 93.31 73 ALA B C 1
ATOM 1723 O O . ALA B 1 73 ? -15.273 -3.053 -5.742 1 93.31 73 ALA B O 1
ATOM 1724 N N . ILE B 1 74 ? -13.461 -3.922 -4.746 1 92.56 74 ILE B N 1
ATOM 1725 C CA . ILE B 1 74 ? -13.211 -2.691 -4.004 1 92.56 74 ILE B CA 1
ATOM 1726 C C . ILE B 1 74 ? -12.266 -1.795 -4.797 1 92.56 74 ILE B C 1
ATOM 1728 O O . ILE B 1 74 ? -11.117 -2.168 -5.055 1 92.56 74 ILE B O 1
ATOM 1732 N N . SER B 1 75 ? -12.727 -0.632 -5.184 1 91.38 75 SER B N 1
ATOM 1733 C CA . SER B 1 75 ? -11.859 0.309 -5.887 1 91.38 75 SER B CA 1
ATOM 1734 C C . SER B 1 75 ? -10.797 0.886 -4.957 1 91.38 75 SER B C 1
ATOM 1736 O O . SER B 1 75 ? -10.953 0.856 -3.734 1 91.38 75 SER B O 1
ATOM 1738 N N . THR B 1 76 ? -9.781 1.39 -5.527 1 89.06 76 THR B N 1
ATOM 1739 C CA . THR B 1 76 ? -8.727 1.997 -4.73 1 89.06 76 THR B CA 1
ATOM 1740 C C . THR B 1 76 ? -9.25 3.199 -3.953 1 89.06 76 THR B C 1
ATOM 1742 O O . THR B 1 76 ? -8.891 3.404 -2.793 1 89.06 76 THR B O 1
ATOM 1745 N N . ASP B 1 77 ? -10.125 4.043 -4.594 1 89.69 77 ASP B N 1
ATOM 1746 C CA . ASP B 1 77 ? -10.727 5.191 -3.924 1 89.69 77 ASP B CA 1
ATOM 1747 C C . ASP B 1 77 ? -11.57 4.754 -2.732 1 89.69 77 ASP B C 1
ATOM 1749 O O . ASP B 1 77 ? -11.547 5.395 -1.678 1 89.69 77 ASP B O 1
ATOM 1753 N N . SER B 1 78 ? -12.328 3.691 -2.934 1 92 78 SER B N 1
ATOM 1754 C CA . SER B 1 78 ? -13.164 3.174 -1.853 1 92 78 SER B CA 1
ATOM 1755 C C . SER B 1 78 ? -12.305 2.658 -0.698 1 92 78 SER B C 1
ATOM 1757 O O . SER B 1 78 ? -12.633 2.879 0.469 1 92 78 SER B O 1
ATOM 1759 N N . ALA B 1 79 ? -11.234 1.97 -1.064 1 93 79 ALA B N 1
ATOM 1760 C CA . ALA B 1 79 ? -10.336 1.466 -0.029 1 93 79 ALA B CA 1
ATOM 1761 C C . ALA B 1 79 ? -9.766 2.609 0.805 1 93 79 ALA B C 1
ATOM 1763 O O . ALA B 1 79 ? -9.703 2.518 2.033 1 93 79 ALA B O 1
ATOM 1764 N N . LEU B 1 80 ? -9.375 3.689 0.132 1 92.12 80 LEU B N 1
ATOM 1765 C CA . LEU B 1 80 ? -8.828 4.855 0.818 1 92.12 80 LEU B CA 1
ATOM 1766 C C . LEU B 1 80 ? -9.844 5.426 1.806 1 92.12 80 LEU B C 1
ATOM 1768 O O . LEU B 1 80 ? -9.484 5.777 2.934 1 92.12 80 LEU B O 1
ATOM 1772 N N . LYS B 1 81 ? -11.047 5.527 1.396 1 91.69 81 LYS B N 1
ATOM 1773 C CA . LYS B 1 81 ? -12.109 6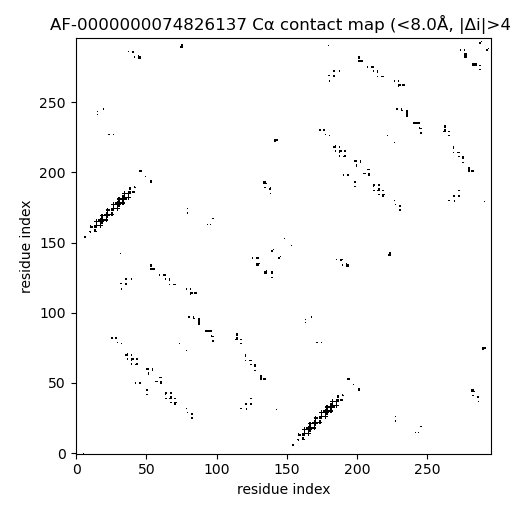.035 2.254 1 91.69 81 LYS B CA 1
ATOM 1774 C C . LYS B 1 81 ? -12.328 5.129 3.459 1 91.69 81 LYS B C 1
ATOM 1776 O O . LYS B 1 81 ? -12.539 5.605 4.574 1 91.69 81 LYS B O 1
ATOM 1781 N N . ILE B 1 82 ? -12.32 3.885 3.188 1 89.5 82 ILE B N 1
ATOM 1782 C CA . ILE B 1 82 ? -12.508 2.914 4.262 1 89.5 82 ILE B CA 1
ATOM 1783 C C . ILE B 1 82 ? -11.406 3.08 5.309 1 89.5 82 ILE B C 1
ATOM 1785 O O . ILE B 1 82 ? -11.688 3.111 6.508 1 89.5 82 ILE B O 1
ATOM 1789 N N . TYR B 1 83 ? -10.164 3.225 4.883 1 89.19 83 TYR B N 1
ATOM 1790 C CA . TYR B 1 83 ? -9.047 3.422 5.797 1 89.19 83 TYR B CA 1
ATOM 1791 C C . TYR B 1 83 ? -9.227 4.699 6.609 1 89.19 83 TYR B C 1
ATOM 1793 O O . TYR B 1 83 ? -8.938 4.723 7.809 1 89.19 83 TYR B O 1
ATOM 1801 N N . TYR B 1 84 ? -9.633 5.68 5.879 1 89.88 84 TYR B N 1
ATOM 1802 C CA . TYR B 1 84 ? -9.789 6.977 6.535 1 89.88 84 TYR B CA 1
ATOM 1803 C C . TYR B 1 84 ? -10.828 6.902 7.641 1 89.88 84 TYR B C 1
ATOM 1805 O O . TYR B 1 84 ? -10.602 7.391 8.75 1 89.88 84 TYR B O 1
ATOM 1813 N N . VAL B 1 85 ? -11.914 6.344 7.359 1 87.06 85 VAL B N 1
ATOM 1814 C CA . VAL B 1 85 ? -13.008 6.223 8.32 1 87.06 85 VAL B CA 1
ATOM 1815 C C . VAL B 1 85 ? -12.547 5.398 9.523 1 87.06 85 VAL B C 1
ATOM 1817 O O . VAL B 1 85 ? -12.828 5.754 10.672 1 87.06 85 VAL B O 1
ATOM 1820 N N . HIS B 1 86 ? -11.883 4.316 9.211 1 85.06 86 HIS B N 1
ATOM 1821 C CA . HIS B 1 86 ? -11.367 3.471 10.289 1 85.06 86 HIS B CA 1
ATOM 1822 C C . HIS B 1 86 ? -10.422 4.25 11.195 1 85.06 86 HIS B C 1
ATOM 1824 O O . HIS B 1 86 ? -10.445 4.082 12.414 1 85.06 86 HIS B O 1
ATOM 1830 N N . LEU B 1 87 ? -9.625 5.051 10.641 1 83.44 87 LEU B N 1
ATOM 1831 C CA . LEU B 1 87 ? -8.664 5.84 11.398 1 83.44 87 LEU B CA 1
ATOM 1832 C C . LEU B 1 87 ? -9.375 6.848 12.297 1 83.44 87 LEU B C 1
ATOM 1834 O O . LEU B 1 87 ? -8.969 7.059 13.445 1 83.44 87 LEU B O 1
ATOM 1838 N N . LEU B 1 88 ? -10.43 7.488 11.797 1 82.12 88 LEU B N 1
ATOM 1839 C CA . LEU B 1 88 ? -11.188 8.469 12.562 1 82.12 88 LEU B CA 1
ATOM 1840 C C . LEU B 1 88 ? -11.867 7.812 13.766 1 82.12 88 LEU B C 1
ATOM 1842 O O . LEU B 1 88 ? -11.992 8.43 14.82 1 82.12 88 LEU B O 1
ATOM 1846 N N . GLN B 1 89 ? -12.156 6.633 13.5 1 81.19 89 GLN B N 1
ATOM 1847 C CA . GLN B 1 89 ? -12.867 5.926 14.562 1 81.19 89 GLN B CA 1
ATOM 1848 C C . GLN B 1 89 ? -11.906 5.484 15.664 1 81.19 89 GLN B C 1
ATOM 1850 O O . GLN B 1 89 ? -12.297 5.387 16.828 1 81.19 89 GLN B O 1
ATOM 1855 N N . ASN B 1 90 ? -10.742 5.176 15.242 1 75.56 90 ASN B N 1
ATOM 1856 C CA . ASN B 1 90 ? -9.797 4.613 16.203 1 75.56 90 ASN B CA 1
ATOM 1857 C C . ASN B 1 90 ? -8.859 5.684 16.766 1 75.56 90 ASN B C 1
ATOM 1859 O O . ASN B 1 90 ? -8.234 5.484 17.797 1 75.56 90 ASN B O 1
ATOM 1863 N N . ASP B 1 91 ? -8.562 6.664 15.914 1 64.31 91 ASP B N 1
ATOM 1864 C CA . ASP B 1 91 ? -7.645 7.695 16.391 1 64.31 91 ASP B CA 1
ATOM 1865 C C . ASP B 1 91 ? -8.375 9.023 16.609 1 64.31 91 ASP B C 1
ATOM 1867 O O . ASP B 1 91 ? -8.984 9.555 15.688 1 64.31 91 ASP B O 1
ATOM 1871 N N . LYS B 1 92 ? -8.711 9.438 17.781 1 58.53 92 LYS B N 1
ATOM 1872 C CA . LYS B 1 92 ? -9.453 10.602 18.25 1 58.53 92 LYS B CA 1
ATOM 1873 C C . LYS B 1 92 ? -8.766 11.898 17.844 1 58.53 92 LYS B C 1
ATOM 1875 O O . LYS B 1 92 ? -9.32 12.984 18.016 1 58.53 92 LYS B O 1
ATOM 1880 N N . GLN B 1 93 ? -7.57 11.742 17.266 1 59.72 93 GLN B N 1
ATOM 1881 C CA . GLN B 1 93 ? -6.926 13.047 17.109 1 59.72 93 GLN B CA 1
ATOM 1882 C C . GLN B 1 93 ? -7.383 13.734 15.828 1 59.72 93 GLN B C 1
ATOM 1884 O O . GLN B 1 93 ? -7.387 14.961 15.742 1 59.72 93 GLN B O 1
ATOM 1889 N N . PHE B 1 94 ? -7.945 12.969 14.898 1 61.56 94 PHE B N 1
ATOM 1890 C CA . PHE B 1 94 ? -8.297 13.609 13.641 1 61.56 94 PHE B CA 1
ATOM 1891 C C . PHE B 1 94 ? -9.773 13.398 13.32 1 61.56 94 PHE B C 1
ATOM 1893 O O . PHE B 1 94 ? -10.266 12.273 13.367 1 61.56 94 PHE B O 1
ATOM 1900 N N . LYS B 1 95 ? -10.586 14.391 13.367 1 59.47 95 LYS B N 1
ATOM 1901 C CA . LYS B 1 95 ? -12.047 14.289 13.375 1 59.47 95 LYS B CA 1
ATOM 1902 C C . LYS B 1 95 ? -12.609 14.531 11.977 1 59.47 95 LYS B C 1
ATOM 1904 O O . LYS B 1 95 ? -13.781 14.242 11.719 1 59.47 95 LYS B O 1
ATOM 1909 N N . GLU B 1 96 ? -11.828 15.227 10.914 1 57.84 96 GLU B N 1
ATOM 1910 C CA . GLU B 1 96 ? -12.547 15.602 9.703 1 57.84 96 GLU B CA 1
ATOM 1911 C C . GLU B 1 96 ? -12.242 14.648 8.555 1 57.84 96 GLU B C 1
ATOM 1913 O O . GLU B 1 96 ? -11.094 14.266 8.336 1 57.84 96 GLU B O 1
ATOM 1918 N N . PRO B 1 97 ? -13.336 14.25 7.844 1 53.31 97 PRO B N 1
ATOM 1919 C CA . PRO B 1 97 ? -13.164 13.367 6.684 1 53.31 97 PRO B CA 1
ATOM 1920 C C . PRO B 1 97 ? -12.359 14.016 5.562 1 53.31 97 PRO B C 1
ATOM 1922 O O . PRO B 1 97 ? -12.312 15.25 5.465 1 53.31 97 PRO B O 1
ATOM 1925 N N . LEU B 1 98 ? -11.539 13.266 4.816 1 52.16 98 LEU B N 1
ATOM 1926 C CA . LEU B 1 98 ? -10.742 13.703 3.674 1 52.16 98 LEU B CA 1
ATOM 1927 C C . LEU B 1 98 ? -11.602 14.445 2.658 1 52.16 98 LEU B C 1
ATOM 1929 O O . LEU B 1 98 ? -12.656 13.953 2.254 1 52.16 98 LEU B O 1
ATOM 1933 N N . LYS B 1 99 ? -11.789 15.773 2.549 1 46.69 99 LYS B N 1
ATOM 1934 C CA . LYS B 1 99 ? -12.523 16.547 1.553 1 46.69 99 LYS B CA 1
ATOM 1935 C C . LYS B 1 99 ? -12.133 16.141 0.137 1 46.69 99 LYS B C 1
ATOM 1937 O O . LYS B 1 99 ? -11.203 16.703 -0.446 1 46.69 99 LYS B O 1
ATOM 1942 N N . GLY B 1 100 ? -11.695 15.164 -0.3 1 38.19 100 GLY B N 1
ATOM 1943 C CA . GLY B 1 100 ? -11.602 15.086 -1.749 1 38.19 100 GLY B CA 1
ATOM 1944 C C . GLY B 1 100 ? -12.898 15.422 -2.451 1 38.19 100 GLY B C 1
ATOM 1945 O O . GLY B 1 100 ? -13.977 15.367 -1.846 1 38.19 100 GLY B O 1
ATOM 1946 N N . ASN B 1 101 ? -12.945 16.391 -3.58 1 35.56 101 ASN B N 1
ATOM 1947 C CA . ASN B 1 101 ? -14.078 16.734 -4.434 1 35.56 101 ASN B CA 1
ATOM 1948 C C . ASN B 1 101 ? -15.047 15.562 -4.574 1 35.56 101 ASN B C 1
ATOM 1950 O O . ASN B 1 101 ? -15.656 15.375 -5.629 1 35.56 101 ASN B O 1
ATOM 1954 N N . THR B 1 102 ? -14.867 14.461 -4.234 1 33.62 102 THR B N 1
ATOM 1955 C CA . THR B 1 102 ? -16.062 13.688 -4.5 1 33.62 102 THR B CA 1
ATOM 1956 C C . THR B 1 102 ? -17.219 14.141 -3.602 1 33.62 102 THR B C 1
ATOM 1958 O O . THR B 1 102 ? -16.984 14.672 -2.514 1 33.62 102 THR B O 1
ATOM 1961 N N . GLN B 1 103 ? -18.562 14.281 -4.051 1 31.38 103 GLN B N 1
ATOM 1962 C CA . GLN B 1 103 ? -19.922 14.5 -3.553 1 31.38 103 GLN B CA 1
ATOM 1963 C C . GLN B 1 103 ? -20.062 14.008 -2.115 1 31.38 103 GLN B C 1
ATOM 1965 O O . GLN B 1 103 ? -19.406 13.047 -1.713 1 31.38 103 GLN B O 1
ATOM 1970 N N . GLU B 1 104 ? -20.578 14.977 -1.136 1 34.12 104 GLU B N 1
ATOM 1971 C CA . GLU B 1 104 ? -21.141 14.898 0.209 1 34.12 104 GLU B CA 1
ATOM 1972 C C . GLU B 1 104 ? -21.797 13.539 0.453 1 34.12 104 GLU B C 1
ATOM 1974 O O . GLU B 1 104 ? -22.984 13.352 0.172 1 34.12 104 GLU B O 1
ATOM 1979 N N . SER B 1 105 ? -21.531 12.469 -0.239 1 34 105 SER B N 1
ATOM 1980 C CA . SER B 1 105 ? -22.5 11.469 0.212 1 34 105 SER B CA 1
ATOM 1981 C C . SER B 1 105 ? -22.469 11.32 1.729 1 34 105 SER B C 1
ATOM 1983 O O . SER B 1 105 ? -21.391 11.32 2.336 1 34 105 SER B O 1
ATOM 1985 N N . SER B 1 106 ? -23.469 11.812 2.465 1 32.19 106 SER B N 1
ATOM 1986 C CA . SER B 1 106 ? -23.953 11.523 3.811 1 32.19 106 SER B CA 1
ATOM 1987 C C . SER B 1 106 ? -23.484 10.156 4.281 1 32.19 106 SER B C 1
ATOM 1989 O O . SER B 1 106 ? -23.969 9.125 3.787 1 32.19 106 SER B O 1
ATOM 1991 N N . ALA B 1 107 ? -22.312 9.898 4.469 1 33.78 107 ALA B N 1
ATOM 1992 C CA . ALA B 1 107 ? -22.047 8.617 5.121 1 33.78 107 ALA B CA 1
ATOM 1993 C C . ALA B 1 107 ? -22.906 8.445 6.371 1 33.78 107 ALA B C 1
ATOM 1995 O O . ALA B 1 107 ? -22.688 9.125 7.375 1 33.78 107 ALA B O 1
ATOM 1996 N N . SER B 1 108 ? -24.203 8.297 6.293 1 32.62 108 SER B N 1
ATOM 1997 C CA . SER B 1 108 ? -25.031 7.832 7.391 1 32.62 108 SER B CA 1
ATOM 1998 C C . SER B 1 108 ? -24.266 6.891 8.312 1 32.62 108 SER B C 1
ATOM 2000 O O . SER B 1 108 ? -23.297 6.258 7.895 1 32.62 108 SER B O 1
ATOM 2002 N N . ALA B 1 109 ? -24.469 6.898 9.75 1 33 109 ALA B N 1
ATOM 2003 C CA . ALA B 1 109 ? -24.188 6.156 10.969 1 33 109 ALA B CA 1
ATOM 2004 C C . ALA B 1 109 ? -24.094 4.66 10.695 1 33 109 ALA B C 1
ATOM 2006 O O . ALA B 1 109 ? -23.688 3.883 11.57 1 33 109 ALA B O 1
ATOM 2007 N N . GLY B 1 110 ? -24.828 4.133 9.734 1 33.81 110 GLY B N 1
ATOM 2008 C CA . GLY B 1 110 ? -25.016 2.697 9.602 1 33.81 110 GLY B CA 1
ATOM 2009 C C . GLY B 1 110 ? -23.734 1.965 9.227 1 33.81 110 GLY B C 1
ATOM 2010 O O . GLY B 1 110 ? -23.766 0.767 8.938 1 33.81 110 GLY B O 1
ATOM 2011 N N . GLU B 1 111 ? -22.672 2.543 8.695 1 38.78 111 GLU B N 1
ATOM 2012 C CA . GLU B 1 111 ? -21.516 1.887 8.094 1 38.78 111 GLU B CA 1
ATOM 2013 C C . GLU B 1 111 ? -20.547 1.396 9.156 1 38.78 111 GLU B C 1
ATOM 2015 O O . GLU B 1 111 ? -19.406 1.877 9.227 1 38.78 111 GLU B O 1
ATOM 2020 N N . GLU B 1 112 ? -20.766 1.501 10.336 1 43.91 112 GLU B N 1
ATOM 2021 C CA . GLU B 1 112 ? -19.984 0.781 11.336 1 43.91 112 GLU B CA 1
ATOM 2022 C C . GLU B 1 112 ? -19.422 -0.52 10.766 1 43.91 112 GLU B C 1
ATOM 2024 O O . GLU B 1 112 ? -18.391 -1.007 11.227 1 43.91 112 GLU B O 1
ATOM 2029 N N . SER B 1 113 ? -20.312 -1.265 10.023 1 44.03 113 SER B N 1
ATOM 2030 C CA . SER B 1 113 ? -20.234 -2.676 9.664 1 44.03 113 SER B CA 1
ATOM 2031 C C . SER B 1 113 ? -19.062 -2.945 8.734 1 44.03 113 SER B C 1
ATOM 2033 O O . SER B 1 113 ? -18.594 -4.082 8.625 1 44.03 113 SER B O 1
ATOM 2035 N N . ASN B 1 114 ? -18.547 -1.978 7.84 1 47.19 114 ASN B N 1
ATOM 2036 C CA . ASN B 1 114 ? -17.688 -2.123 6.672 1 47.19 114 ASN B CA 1
ATOM 2037 C C . ASN B 1 114 ? -16.203 -2.041 7.047 1 47.19 114 ASN B C 1
ATOM 2039 O O . ASN B 1 114 ? -15.336 -2.193 6.191 1 47.19 114 ASN B O 1
ATOM 2043 N N . SER B 1 115 ? -15.859 -1.002 7.941 1 53.62 115 SER B N 1
ATOM 2044 C CA . SER B 1 115 ? -14.469 -0.698 8.25 1 53.62 115 SER B CA 1
ATOM 2045 C C . SER B 1 115 ? -13.594 -1.948 8.164 1 53.62 115 SER B C 1
ATOM 2047 O O . SER B 1 115 ? -12.438 -1.881 7.746 1 53.62 115 SER B O 1
ATOM 2049 N N . ASN B 1 116 ? -14.133 -3.176 8.531 1 69.75 116 ASN B N 1
ATOM 2050 C CA . ASN B 1 116 ? -13.531 -4.469 8.828 1 69.75 116 ASN B CA 1
ATOM 2051 C C . ASN B 1 116 ? -13.32 -5.293 7.562 1 69.75 116 ASN B C 1
ATOM 2053 O O . ASN B 1 116 ? -12.789 -6.406 7.617 1 69.75 116 ASN B O 1
ATOM 2057 N N . GLU B 1 117 ? -13.742 -4.555 6.465 1 85.44 117 GLU B N 1
ATOM 2058 C CA . GLU B 1 117 ? -13.703 -5.434 5.297 1 85.44 117 GLU B CA 1
ATOM 2059 C C . GLU B 1 117 ? -12.273 -5.688 4.84 1 85.44 117 GLU B C 1
ATOM 2061 O O . GLU B 1 117 ? -11.891 -6.832 4.594 1 85.44 117 GLU B O 1
ATOM 2066 N N . LEU B 1 118 ? -11.492 -4.555 4.77 1 90.19 118 LEU B N 1
ATOM 2067 C CA . LEU B 1 118 ? -10.109 -4.699 4.324 1 90.19 118 LEU B CA 1
ATOM 2068 C C . LEU B 1 118 ? -9.312 -5.559 5.301 1 90.19 118 LEU B C 1
ATOM 2070 O O . LEU B 1 118 ? -8.5 -6.391 4.883 1 90.19 118 LEU B O 1
ATOM 2074 N N . ASN B 1 119 ? -9.656 -5.32 6.539 1 89.12 119 ASN B N 1
ATOM 2075 C CA . ASN B 1 119 ? -8.992 -6.133 7.551 1 89.12 119 ASN B CA 1
ATOM 2076 C C . ASN B 1 119 ? -9.375 -7.605 7.426 1 89.12 119 ASN B C 1
ATOM 2078 O O . ASN B 1 119 ? -8.539 -8.492 7.625 1 89.12 119 ASN B O 1
ATOM 2082 N N . PHE B 1 120 ? -10.594 -7.793 7.121 1 92.12 120 PHE B N 1
ATOM 2083 C CA . PHE B 1 120 ? -11.055 -9.164 6.934 1 92.12 120 PHE B CA 1
ATOM 2084 C C . PHE B 1 120 ? -10.328 -9.82 5.766 1 92.12 120 PHE B C 1
ATOM 2086 O O . PHE B 1 120 ? -9.875 -10.961 5.875 1 92.12 120 PHE B O 1
ATOM 2093 N N . LEU B 1 121 ? -10.25 -9.117 4.656 1 94.5 121 LEU B N 1
ATOM 2094 C CA . LEU B 1 121 ? -9.586 -9.68 3.48 1 94.5 121 LEU B CA 1
ATOM 2095 C C . LEU B 1 121 ? -8.117 -9.969 3.766 1 94.5 121 LEU B C 1
ATOM 2097 O O . LEU B 1 121 ? -7.578 -10.969 3.299 1 94.5 121 LEU B O 1
ATOM 2101 N N . LEU B 1 122 ? -7.52 -9.109 4.492 1 93.38 122 LEU B N 1
ATOM 2102 C CA . LEU B 1 122 ? -6.133 -9.328 4.895 1 93.38 122 LEU B CA 1
ATOM 2103 C C . LEU B 1 122 ? -6.008 -10.586 5.746 1 93.38 122 LEU B C 1
ATOM 2105 O O . LEU B 1 122 ? -5.07 -11.367 5.57 1 93.38 122 LEU B O 1
ATOM 2109 N N . GLU B 1 123 ? -6.891 -10.727 6.648 1 92.88 123 GLU B N 1
ATOM 2110 C CA . GLU B 1 123 ? -6.879 -11.914 7.496 1 92.88 123 GLU B CA 1
ATOM 2111 C C . GLU B 1 123 ? -7.07 -13.188 6.668 1 92.88 123 GLU B C 1
ATOM 2113 O O . GLU B 1 123 ? -6.414 -14.195 6.91 1 92.88 123 GLU B O 1
ATOM 2118 N N . VAL B 1 124 ? -7.984 -13.141 5.77 1 93.81 124 VAL B N 1
ATOM 2119 C CA . VAL B 1 124 ? -8.242 -14.281 4.898 1 93.81 124 VAL B CA 1
ATOM 2120 C C . VAL B 1 124 ? -6.98 -14.633 4.117 1 93.81 124 VAL B C 1
ATOM 2122 O O . VAL B 1 124 ? -6.578 -15.797 4.062 1 93.81 124 VAL B O 1
ATOM 2125 N N . LEU B 1 125 ? -6.402 -13.586 3.52 1 93.69 125 LEU B N 1
ATOM 2126 C CA . LEU B 1 125 ? -5.188 -13.828 2.748 1 93.69 125 LEU B CA 1
ATOM 2127 C C . LEU B 1 125 ? -4.105 -14.461 3.619 1 93.69 125 LEU B C 1
ATOM 2129 O O . LEU B 1 125 ? -3.461 -15.43 3.213 1 93.69 125 LEU B O 1
ATOM 2133 N N . THR B 1 126 ? -3.867 -13.938 4.785 1 90.69 126 THR B N 1
ATOM 2134 C CA . THR B 1 126 ? -2.844 -14.43 5.699 1 90.69 126 THR B CA 1
ATOM 2135 C C . THR B 1 126 ? -3.096 -15.891 6.055 1 90.69 126 THR B C 1
ATOM 2137 O O . THR B 1 126 ? -2.162 -16.703 6.09 1 90.69 126 THR B O 1
ATOM 2140 N N . SER B 1 127 ? -4.316 -16.188 6.332 1 90.44 127 SER B N 1
ATOM 2141 C CA . SER B 1 127 ? -4.68 -17.562 6.652 1 90.44 127 SER B CA 1
ATOM 2142 C C . SER B 1 127 ? -4.398 -18.5 5.477 1 90.44 127 SER B C 1
ATOM 2144 O O . SER B 1 127 ? -3.865 -19.594 5.664 1 90.44 127 SER B O 1
ATOM 2146 N N . LEU B 1 128 ? -4.773 -18.094 4.293 1 89.19 128 LEU B N 1
ATOM 2147 C CA . LEU B 1 128 ? -4.59 -18.906 3.096 1 89.19 128 LEU B CA 1
ATOM 2148 C C . LEU B 1 128 ? -3.109 -19.125 2.807 1 89.19 128 LEU B C 1
ATOM 2150 O O . LEU B 1 128 ? -2.699 -20.234 2.463 1 89.19 128 LEU B O 1
ATOM 2154 N N . VAL B 1 129 ? -2.367 -18.109 2.953 1 85.06 129 VAL B N 1
ATOM 2155 C CA . VAL B 1 129 ? -0.936 -18.188 2.684 1 85.06 129 VAL B CA 1
ATOM 2156 C C . VAL B 1 129 ? -0.264 -19.078 3.727 1 85.06 129 VAL B C 1
ATOM 2158 O O . VAL B 1 129 ? 0.642 -19.859 3.402 1 85.06 129 VAL B O 1
ATOM 2161 N N . HIS B 1 130 ? -0.651 -18.938 4.938 1 84 130 HIS B N 1
ATOM 2162 C CA . HIS B 1 130 ? -0.105 -19.75 6.012 1 84 130 HIS B CA 1
ATOM 2163 C C . HIS B 1 130 ? -0.442 -21.234 5.801 1 84 130 HIS B C 1
ATOM 2165 O O . HIS B 1 130 ? 0.371 -22.109 6.098 1 84 130 HIS B O 1
ATOM 2171 N N . GLU B 1 131 ? -1.538 -21.531 5.359 1 76.75 131 GLU B N 1
ATOM 2172 C CA . GLU B 1 131 ? -1.983 -22.906 5.125 1 76.75 131 GLU B CA 1
ATOM 2173 C C . GLU B 1 131 ? -1.308 -23.5 3.893 1 76.75 131 GLU B C 1
ATOM 2175 O O . GLU B 1 131 ? -1.177 -24.719 3.781 1 76.75 131 GLU B O 1
ATOM 2180 N N . SER B 1 132 ? -1.075 -22.562 2.941 1 70.44 132 SER B N 1
ATOM 2181 C CA . SER B 1 132 ? -0.471 -23.062 1.713 1 70.44 132 SER B CA 1
ATOM 2182 C C . SER B 1 132 ? 1.014 -23.344 1.903 1 70.44 132 SER B C 1
ATOM 2184 O O . SER B 1 132 ? 1.724 -22.578 2.547 1 70.44 132 SER B O 1
ATOM 2186 N N . SER B 1 133 ? 1.411 -24.5 2.48 1 56.12 133 SER B N 1
ATOM 2187 C CA . SER B 1 133 ? 2.744 -25.016 2.791 1 56.12 133 SER B CA 1
ATOM 2188 C C . SER B 1 133 ? 3.805 -24.344 1.919 1 56.12 133 SER B C 1
ATOM 2190 O O . SER B 1 133 ? 4.934 -24.125 2.363 1 56.12 133 SER B O 1
ATOM 2192 N N . ARG B 1 134 ? 3.551 -24.125 0.668 1 53.06 134 ARG B N 1
ATOM 2193 C CA . ARG B 1 134 ? 4.617 -23.781 -0.271 1 53.06 134 ARG B CA 1
ATOM 2194 C C . ARG B 1 134 ? 4.723 -22.266 -0.457 1 53.06 134 ARG B C 1
ATOM 2196 O O . ARG B 1 134 ? 5.664 -21.781 -1.09 1 53.06 134 ARG B O 1
ATOM 2203 N N . ILE B 1 135 ? 3.738 -21.562 -0.242 1 53.19 135 ILE B N 1
ATOM 2204 C CA . ILE B 1 135 ? 3.908 -20.125 -0.387 1 53.19 135 ILE B CA 1
ATOM 2205 C C . ILE B 1 135 ? 4.668 -19.578 0.817 1 53.19 135 ILE B C 1
ATOM 2207 O O . ILE B 1 135 ? 4.156 -19.594 1.939 1 53.19 135 ILE B O 1
ATOM 2211 N N . LYS B 1 136 ? 5.934 -20 1.039 1 48.72 136 LYS B N 1
ATOM 2212 C CA . LYS B 1 136 ? 6.832 -19.734 2.158 1 48.72 136 LYS B CA 1
ATOM 2213 C C . LYS B 1 136 ? 6.492 -18.406 2.832 1 48.72 136 LYS B C 1
ATOM 2215 O O . LYS B 1 136 ? 5.977 -17.484 2.186 1 48.72 136 LYS B O 1
ATOM 2220 N N . SER B 1 137 ? 6.516 -18.391 4.227 1 43.81 137 SER B N 1
ATOM 2221 C CA . SER B 1 137 ? 6.438 -17.438 5.328 1 43.81 137 SER B CA 1
ATOM 2222 C C . SER B 1 137 ? 6.93 -16.062 4.902 1 43.81 137 SER B C 1
ATOM 2224 O O . SER B 1 137 ? 6.895 -15.117 5.688 1 43.81 137 SER B O 1
ATOM 2226 N N . SER B 1 138 ? 7.535 -16.062 3.883 1 42.22 138 SER B N 1
ATOM 2227 C CA . SER B 1 138 ? 8.242 -14.805 3.652 1 42.22 138 SER B CA 1
ATOM 2228 C C . SER B 1 138 ? 7.27 -13.656 3.414 1 42.22 138 SER B C 1
ATOM 2230 O O . SER B 1 138 ? 7.637 -12.492 3.545 1 42.22 138 SER B O 1
ATOM 2232 N N . ILE B 1 139 ? 6.176 -14.008 2.928 1 45.78 139 ILE B N 1
ATOM 2233 C CA . ILE B 1 139 ? 5.23 -12.938 2.629 1 45.78 139 ILE B CA 1
ATOM 2234 C C . ILE B 1 139 ? 4.727 -12.312 3.928 1 45.78 139 ILE B C 1
ATOM 2236 O O . ILE B 1 139 ? 4.605 -11.094 4.031 1 45.78 139 ILE B O 1
ATOM 2240 N N . VAL B 1 140 ? 4.328 -13.102 4.93 1 42.41 140 VAL B N 1
ATOM 2241 C CA . VAL B 1 140 ? 3.602 -12.656 6.113 1 42.41 140 VAL B CA 1
ATOM 2242 C C . VAL B 1 140 ? 4.543 -11.891 7.039 1 42.41 140 VAL B C 1
ATOM 2244 O O . VAL B 1 140 ? 4.152 -10.891 7.645 1 42.41 140 VAL B O 1
ATOM 2247 N N . GLU B 1 141 ? 5.652 -12.469 7.211 1 43.78 141 GLU B N 1
ATOM 2248 C CA . GLU B 1 141 ? 6.469 -11.875 8.273 1 43.78 141 GLU B CA 1
ATOM 2249 C C . GLU B 1 141 ? 6.809 -10.422 7.957 1 43.78 141 GLU B C 1
ATOM 2251 O O . GLU B 1 141 ? 6.863 -9.586 8.859 1 43.78 141 GLU B O 1
ATOM 2256 N N . LYS B 1 142 ? 7.129 -10.266 6.742 1 43.31 142 LYS B N 1
ATOM 2257 C CA . LYS B 1 142 ? 7.691 -8.945 6.477 1 43.31 142 LYS B CA 1
ATOM 2258 C C . LYS B 1 142 ? 6.59 -7.926 6.184 1 43.31 142 LYS B C 1
ATOM 2260 O O . LYS B 1 142 ? 6.875 -6.758 5.91 1 43.31 142 LYS B O 1
ATOM 2265 N N . SER B 1 143 ? 5.445 -8.375 6.07 1 39.53 143 SER B N 1
ATOM 2266 C CA . SER B 1 143 ? 4.332 -7.492 5.75 1 39.53 143 SER B CA 1
ATOM 2267 C C . SER B 1 143 ? 4.008 -6.566 6.918 1 39.53 143 SER B C 1
ATOM 2269 O O . SER B 1 143 ? 3.121 -5.715 6.812 1 39.53 143 SER B O 1
ATOM 2271 N N . GLY B 1 144 ? 4.902 -6.41 7.855 1 38.75 144 GLY B N 1
ATOM 2272 C CA . GLY B 1 144 ? 4.684 -5.539 9 1 38.75 144 GLY B CA 1
ATOM 2273 C C . GLY B 1 144 ? 3.436 -5.887 9.789 1 38.75 144 GLY B C 1
ATOM 2274 O O . GLY B 1 144 ? 2.934 -5.07 10.562 1 38.75 144 GLY B O 1
ATOM 2275 N N . PHE B 1 145 ? 2.756 -6.848 9.43 1 35.41 145 PHE B N 1
ATOM 2276 C CA . PHE B 1 145 ? 1.635 -7.254 10.266 1 35.41 145 PHE B CA 1
ATOM 2277 C C . PHE B 1 145 ? 2.125 -7.762 11.617 1 35.41 145 PHE B C 1
ATOM 2279 O O . PHE B 1 145 ? 1.67 -8.797 12.102 1 35.41 145 PHE B O 1
ATOM 2286 N N . ASP B 1 146 ? 3.242 -7.586 11.992 1 31.45 146 ASP B N 1
ATOM 2287 C CA . ASP B 1 146 ? 3.498 -8.055 13.352 1 31.45 146 ASP B CA 1
ATOM 2288 C C . ASP B 1 146 ? 2.584 -7.355 14.359 1 31.45 146 ASP B C 1
ATOM 2290 O O . ASP B 1 146 ? 2.328 -6.152 14.242 1 31.45 146 ASP B O 1
ATOM 2294 N N . ASN B 1 147 ? 1.703 -8.172 14.969 1 31.05 147 ASN B N 1
ATOM 2295 C CA . ASN B 1 147 ? 0.892 -7.941 16.156 1 31.05 147 ASN B CA 1
ATOM 2296 C C . ASN B 1 147 ? 1.627 -7.082 17.188 1 31.05 147 ASN B C 1
ATOM 2298 O O . ASN B 1 147 ? 1.107 -6.816 18.266 1 31.05 147 ASN B O 1
ATOM 2302 N N . LYS B 1 148 ? 2.277 -6.008 17.031 1 26.05 148 LYS B N 1
ATOM 2303 C CA . LYS B 1 148 ? 2.51 -5.422 18.344 1 26.05 148 LYS B CA 1
ATOM 2304 C C . LYS B 1 148 ? 1.261 -4.711 18.859 1 26.05 148 LYS B C 1
ATOM 2306 O O . LYS B 1 148 ? 0.519 -4.109 18.078 1 26.05 148 LYS B O 1
#

Radius of gyration: 21.1 Å; Cα contacts (8 Å, |Δi|>4): 335; chains: 2; bounding box: 49×69×44 Å

Secondary structure (DSSP, 8-state):
--HHHHHHHHHHHHHHHHHHHHHHHHHHHHHHHHHHHHHHHHHHHS-HHHHHHH-SSHHHHHHHHHHHHHHHHS-HHHHHHHHHHHHHHH-TT--S----SS------TTTTSSHHHHHHHHHHHHHHHHHSSSSHHHHHHHTT----/--HHHHHHHHHHHHHHHHHHHHHHHHHHHHHHHHHHHHHHHHHHHS-HHHHHHH-SSHHHHHHHHHHHHHHHHS-HHHHHHHHHHHHHHH-TT--S----SS------TTTTSSTHHHHHHHHHHHHHHHHSSSS-THHHHTTT----

pLDDT: mean 76.11, std 21.43, range [26.05, 95.19]

Sequence (296 aa):
MGYRDGISVGKEASAQEGFNVGFKQSAHDGYKWGNVRGIASAFGSLPDDSKKKLLKKFEDKEKFHSLYESAQAISTDSALKIYYVHLLQNDKQFKEPLKGNTQESSASAGEESNSNELNFLLEVLTSLVHESSRIKSSIVEKSGFDNKMGYRDGISVGKEASAQEGFNVGFKQSAHDGYKWGNVRGIASAFGSLPDDSKKKLLKKFEDKEKFHSLYESAQAISTDSALKIYYVHLLQNDKQFKEPLKGNTQESSASAGEESNSNELNFLLEVLTSLVHESSRIKSSIVEKSGFDNK

InterPro domains:
  IPR019191 Essential protein Yae1, N-terminal [PF09811] (2-40)
  IPR038881 Yae1-like [PTHR18829] (1-141)

Organism: Zingiber officinale (NCBI:txid94328)

Solvent-accessible surface area (backbone atoms only — not comparable to full-atom values): 16259 Å² total; per-residue (Å²): 128,52,72,69,53,49,52,51,52,47,28,51,52,26,17,49,52,18,18,43,53,21,24,57,56,26,19,56,54,18,19,52,51,15,24,47,44,20,31,27,46,50,57,67,35,47,54,69,72,45,46,55,71,55,30,89,43,72,66,54,49,55,51,46,50,50,49,29,53,55,50,66,69,50,46,68,70,55,50,51,49,38,52,50,52,42,42,41,73,71,38,83,85,50,86,77,76,73,78,57,92,65,79,81,68,78,75,63,86,79,64,73,74,54,54,52,46,66,56,46,54,45,51,51,49,51,53,51,37,62,67,20,75,60,54,36,71,72,53,59,67,68,63,66,66,65,85,121,127,54,72,68,53,50,53,53,53,46,28,51,52,27,16,50,54,18,18,43,52,21,23,56,55,25,19,56,53,19,20,52,50,16,25,48,45,20,33,29,45,50,57,68,37,46,52,70,72,45,48,54,71,55,30,90,44,73,68,53,51,54,49,46,50,51,50,29,54,55,48,68,70,51,47,67,71,55,50,52,50,38,52,49,53,44,42,42,73,73,38,82,84,50,84,77,77,76,79,58,92,64,81,82,68,78,75,63,87,78,62,73,79,55,54,53,48,65,56,45,53,46,51,52,51,52,52,51,41,66,66,22,77,54,44,56,68,66,58,59,65,68,63,65,65,65,79,121

Nearest PDB structures (foldseek):
  8to0-assembly1_b  TM=2.404E-01  e=6.900E+00  Mus musculus
  7ung-assembly1_B0  TM=3.012E-01  e=9.962E+00  Homo sapiens
  7ung-assembly1_B9  TM=2.497E-01  e=8.969E+00  Homo sapiens
  5j0l-assembly1_A  TM=2.947E-01  e=6.904E+00  synthetic construct
  7ung-assembly1_B9  TM=2.549E-01  e=9.500E+00  Homo sapiens

Foldseek 3Di:
DDPVVVVVVVVVVVVVVVCVVVVVQVVLLVLLLCLLQVVLVVLVPDDPVVNCVQAVDPVLVVLSVVLNVLSVVQDPVNSSQLSQVVCVVVPVPDPDGDPDPDDPPPPPPPVPPPNCPSVVSSVSVVVSCCNRVPSPDDSPPVSPPPPD/DDPVVVVVVVVVVVVVVVCVVVVVQVVLLVLLLCLLQVVLVVLVVDDPVVNCVQAVDPVLVVLSPVLNVLSVVQDPVNSSQLSQVLCVVVPVPDPDGDPDPDDPPPPPPPCPPCNCPSVVSSVSVVVSCVNRVPNDPPSPPVSPPPPD